Protein AF-A0A970JKH0-F1 (afdb_monomer_lite)

Foldseek 3Di:
DDDDDDDDDDDDDDDDDDDDDDDDPPPPDDPDPVPDDPPPPPCVVVVVVVVVVVVVVVVVVVVVVVVVCVVPVPDPPDPPPDDDDDDDDDDDDDDDDDDDDDPDDDDDDDPDDFAWPDAPDDPPDDDDPPDDGTDGDCPVVVVVVVVVVVVVVVVVVVVVVVVVVVVVVDDDDPDDADWADQPDDPPDDDDPPDDRTDGDHPPDDDDDDDDDPVCVVVADFQDWDWDQDPVVRDIDIDTHHDDDDDDPDD

pLDDT: mean 75.39, std 18.38, range [26.44, 97.69]

Secondary structure (DSSP, 8-state):
-------------------------TTS-S-STTSSSTTTTTSHHHHHHHHHHHHHHHHHHHHHHHHHHHHHS--------PPPP----------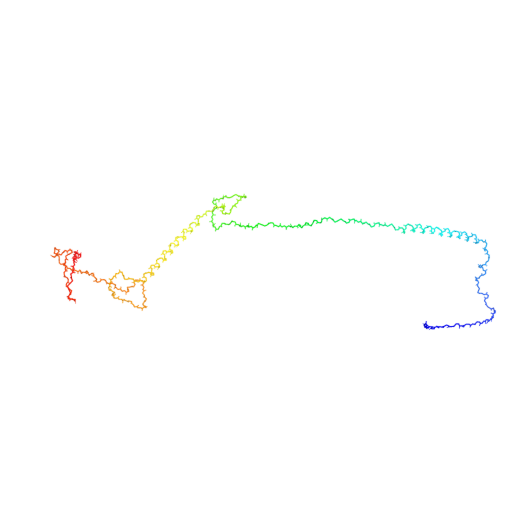-------S-------SS---EEEE---TT----TT---EEE--HHHHHHHHHHHHHHHHHHHHHHHHHHHHHHHS---SSS-EEE-----TT--PPTT----EEE--SS--------GGGTTT--TT-EEEEEEGGGTEEEEEE-----------

Radius of gyration: 84.67 Å; chains: 1; bounding box: 96×108×234 Å

Sequence (250 aa):
MAENATPERKETLVKEAGQDSTDKETFRKLAEEKRKAAARKRRRKKIVKWSILSVVLLAIAAGITYWVYNLFFVEEVIPDMTAFSYRGPFQSAVSGYGQVKANKTEAVTVMAKGELLELLVQEGSYVMEGDLLYRVDDSEVRQAILVKQDELAEIQASLDAIYEKIAKLDVYAPFGGKLLDVKVSMGDVVGEGTELATLVDDSRMRLRLYFSYGYEDEIRVGQKARVSIPATMSVVEGSVDKIEKVRRVT

Structure (mmCIF, N/CA/C/O backbone):
data_AF-A0A970JKH0-F1
#
_entry.id   AF-A0A970JKH0-F1
#
loop_
_atom_site.group_PDB
_atom_site.id
_atom_site.type_symbol
_atom_site.label_atom_id
_atom_site.label_alt_id
_atom_site.label_comp_id
_atom_site.label_asym_id
_atom_site.label_entity_id
_atom_site.label_seq_id
_atom_site.pdbx_PDB_ins_code
_atom_site.Cartn_x
_atom_site.Cartn_y
_atom_site.Cartn_z
_atom_site.occupancy
_atom_site.B_iso_or_equiv
_atom_site.auth_seq_id
_atom_site.auth_comp_id
_atom_site.auth_asym_id
_atom_site.auth_atom_id
_atom_site.pdbx_PDB_model_num
ATOM 1 N N . MET A 1 1 ? -18.603 -79.528 119.478 1.00 39.47 1 MET A N 1
ATOM 2 C CA . MET A 1 1 ? -17.750 -78.360 119.184 1.00 39.47 1 MET A CA 1
ATOM 3 C C . MET A 1 1 ? -18.044 -77.325 120.257 1.00 39.47 1 MET A C 1
ATOM 5 O O . MET A 1 1 ? -19.174 -76.869 120.300 1.00 39.47 1 MET A O 1
ATOM 9 N N . ALA A 1 2 ? -17.232 -77.198 121.313 1.00 33.19 2 ALA A N 1
ATOM 10 C CA . ALA A 1 2 ? -15.950 -76.465 121.333 1.00 33.19 2 ALA A CA 1
ATOM 11 C C . ALA A 1 2 ? -16.209 -74.981 120.970 1.00 33.19 2 ALA A C 1
ATOM 13 O O . ALA A 1 2 ? -16.830 -74.731 119.948 1.00 33.19 2 ALA A O 1
ATOM 14 N N . GLU A 1 3 ? -15.840 -73.961 121.745 1.00 33.00 3 GLU A N 1
ATOM 15 C CA . GLU A 1 3 ? -14.556 -73.761 122.419 1.00 33.00 3 GLU A CA 1
ATOM 16 C C . GLU A 1 3 ? -14.583 -72.405 123.175 1.00 33.00 3 GLU A C 1
ATOM 18 O O . GLU A 1 3 ? -15.165 -71.460 122.655 1.00 33.00 3 GLU A O 1
ATOM 23 N N . ASN A 1 4 ? -14.014 -72.370 124.395 1.00 29.27 4 ASN A N 1
ATOM 24 C CA . ASN A 1 4 ? -13.228 -71.315 125.089 1.00 29.27 4 ASN A CA 1
ATOM 25 C C . ASN A 1 4 ? -13.501 -69.806 124.836 1.00 29.27 4 ASN A C 1
ATOM 27 O O . ASN A 1 4 ? -13.725 -69.373 123.722 1.00 29.27 4 ASN A O 1
ATOM 31 N N . ALA A 1 5 ? -13.340 -68.871 125.775 1.00 37.75 5 ALA A N 1
ATOM 32 C CA . ALA A 1 5 ? -12.847 -68.879 127.147 1.00 37.75 5 ALA A CA 1
ATOM 33 C C . ALA A 1 5 ? -13.192 -67.531 127.825 1.00 37.75 5 ALA A C 1
ATOM 35 O O . ALA A 1 5 ? -13.243 -66.478 127.193 1.00 37.75 5 ALA A O 1
ATOM 36 N N . THR A 1 6 ? -13.394 -67.633 129.139 1.00 38.97 6 THR A N 1
ATOM 37 C CA . THR A 1 6 ? -13.108 -66.711 130.265 1.00 38.97 6 THR A CA 1
ATOM 38 C C . THR A 1 6 ? -11.807 -65.877 130.092 1.00 38.97 6 THR A C 1
ATOM 40 O O . THR A 1 6 ? -11.066 -66.192 129.162 1.00 38.97 6 THR A O 1
ATOM 43 N N . PRO A 1 7 ? -11.404 -64.916 130.979 1.00 56.62 7 PRO A N 1
ATOM 44 C CA . PRO A 1 7 ? -11.606 -64.897 132.448 1.00 56.62 7 PRO A CA 1
ATOM 45 C C . PRO A 1 7 ? -11.877 -63.500 133.101 1.00 56.62 7 PRO A C 1
ATOM 47 O O . PRO A 1 7 ? -11.616 -62.466 132.506 1.00 56.62 7 PRO A O 1
ATOM 50 N N . GLU A 1 8 ? -12.618 -63.421 134.224 1.00 38.47 8 GLU A N 1
ATOM 51 C CA . GLU A 1 8 ? -12.152 -63.275 135.641 1.00 38.47 8 GLU A CA 1
ATOM 52 C C . GLU A 1 8 ? -12.122 -61.809 136.135 1.00 38.47 8 GLU A C 1
ATOM 54 O O . GLU A 1 8 ? -11.985 -60.905 135.328 1.00 38.47 8 GLU A O 1
ATOM 59 N N . ARG A 1 9 ? -12.221 -61.421 137.418 1.00 34.06 9 ARG A N 1
ATOM 60 C CA . ARG A 1 9 ? -12.443 -62.005 138.770 1.00 34.06 9 ARG A CA 1
ATOM 61 C C . ARG A 1 9 ? -12.712 -60.780 139.688 1.00 34.06 9 ARG A C 1
ATOM 63 O O . ARG A 1 9 ? -12.137 -59.735 139.421 1.00 34.06 9 ARG A O 1
ATOM 70 N N . LYS A 1 10 ? -13.684 -60.804 140.621 1.00 35.25 10 LYS A N 1
ATOM 71 C CA . LYS A 1 10 ? -13.552 -61.034 142.096 1.00 35.25 10 LYS A CA 1
ATOM 72 C C . LYS A 1 10 ? -12.728 -59.962 142.848 1.00 35.25 10 LYS A C 1
ATOM 74 O O . LYS A 1 10 ? -11.809 -59.416 142.275 1.00 35.25 10 LYS A O 1
ATOM 79 N N . GLU A 1 11 ? -12.932 -59.572 144.107 1.00 36.28 11 GLU A N 1
ATOM 80 C CA . GLU A 1 11 ? -13.514 -60.133 145.346 1.00 36.28 11 GLU A CA 1
ATOM 81 C C . GLU A 1 11 ? -13.539 -58.925 146.338 1.00 36.28 11 GLU A C 1
ATOM 83 O O . GLU A 1 11 ? -12.603 -58.132 146.349 1.00 36.28 11 GLU A O 1
ATOM 88 N N . THR A 1 12 ? -14.658 -58.549 146.967 1.00 34.91 12 THR A N 1
ATOM 89 C CA . THR A 1 12 ? -15.006 -58.741 148.403 1.00 34.91 12 THR A CA 1
ATOM 90 C C . THR A 1 12 ? -13.877 -58.732 149.446 1.00 34.91 12 THR A C 1
ATOM 92 O O . THR A 1 12 ? -12.928 -59.483 149.288 1.00 34.91 12 THR A O 1
ATOM 95 N N . LEU A 1 13 ? -14.094 -58.008 150.563 1.00 32.88 13 LEU A N 1
ATOM 96 C CA . LEU A 1 13 ? -13.853 -58.333 151.999 1.00 32.88 13 LEU A CA 1
ATOM 97 C C . LEU A 1 13 ? -14.243 -57.053 152.807 1.00 32.88 13 LEU A C 1
ATOM 99 O O . LEU A 1 13 ? -13.755 -55.988 152.455 1.00 32.88 13 LEU A O 1
ATOM 103 N N . VAL A 1 14 ? -15.208 -56.937 153.739 1.00 33.47 14 VAL A N 1
ATOM 104 C CA . VAL A 1 14 ? -15.751 -57.722 154.878 1.00 33.47 14 VAL A CA 1
ATOM 105 C C . VAL A 1 14 ? -15.210 -57.248 156.250 1.00 33.47 14 VAL A C 1
ATOM 107 O O . VAL A 1 14 ? -14.001 -57.141 156.416 1.00 33.47 14 VAL A O 1
ATOM 110 N N . LYS A 1 15 ? -16.159 -57.111 157.209 1.00 29.69 15 LYS A N 1
ATOM 111 C CA . LYS A 1 15 ? -16.105 -57.055 158.704 1.00 29.69 15 LYS A CA 1
ATOM 112 C C . LYS A 1 15 ? -16.096 -55.667 159.377 1.00 29.69 15 LYS A C 1
ATOM 114 O O . LYS A 1 15 ? -15.267 -54.833 159.051 1.00 29.69 15 LYS A O 1
ATOM 119 N N . GLU A 1 16 ? -17.150 -55.291 160.131 1.00 29.23 16 GLU A N 1
ATOM 120 C CA . GLU A 1 16 ? -17.563 -55.711 161.511 1.00 29.23 16 GLU A CA 1
ATOM 121 C C . GLU A 1 16 ? -16.587 -55.175 162.580 1.00 29.23 16 GLU A C 1
ATOM 123 O O . GLU A 1 16 ? -15.388 -55.265 162.373 1.00 29.23 16 GLU A O 1
ATOM 128 N N . ALA A 1 17 ? -16.947 -54.663 163.763 1.00 26.44 17 ALA A N 1
ATOM 129 C CA . ALA A 1 17 ? -18.193 -54.314 164.451 1.00 26.44 17 ALA A CA 1
ATOM 130 C C . ALA A 1 17 ? -17.804 -53.649 165.804 1.00 26.44 17 ALA A C 1
ATOM 132 O O . ALA A 1 17 ? -16.788 -54.040 166.369 1.00 26.44 17 ALA A O 1
ATOM 133 N N . GLY A 1 18 ? -18.644 -52.729 166.317 1.00 27.44 18 GLY A N 1
ATOM 134 C CA . GLY A 1 18 ? -18.769 -52.273 167.728 1.00 27.44 18 GLY A CA 1
ATOM 135 C C . GLY A 1 18 ? -17.560 -51.614 168.432 1.00 27.44 18 GLY A C 1
ATOM 136 O O . GLY A 1 18 ? -16.421 -51.812 168.054 1.00 27.44 18 GLY A O 1
ATOM 137 N N . GLN A 1 19 ? -17.688 -50.825 169.501 1.00 30.34 19 GLN A N 1
ATOM 138 C CA . GLN A 1 19 ? -18.807 -50.199 170.209 1.00 30.34 19 GLN A CA 1
ATOM 139 C C . GLN A 1 19 ? -18.195 -49.218 171.238 1.00 30.34 19 GLN A C 1
ATOM 141 O O . GLN A 1 19 ? -17.072 -49.420 171.690 1.00 30.34 19 GLN A O 1
ATOM 146 N N . ASP A 1 20 ? -18.998 -48.233 171.640 1.00 32.03 20 ASP A N 1
ATOM 147 C CA . ASP A 1 20 ? -18.961 -47.508 172.921 1.00 32.03 20 ASP A CA 1
ATOM 148 C C . ASP A 1 20 ? -18.066 -46.264 173.090 1.00 32.03 20 ASP A C 1
ATOM 150 O O . ASP A 1 20 ? -16.838 -46.308 173.111 1.00 32.03 20 ASP A O 1
ATOM 154 N N . SER A 1 21 ? -18.716 -45.116 173.290 1.00 33.12 21 SER A N 1
ATOM 155 C CA . SER A 1 21 ? -18.585 -44.329 174.525 1.00 33.12 21 SER A CA 1
ATOM 156 C C . SER A 1 21 ? -19.417 -43.050 174.442 1.00 33.12 21 SER A C 1
ATOM 158 O O . SER A 1 21 ? -19.415 -42.299 173.467 1.00 33.12 21 SER A O 1
ATOM 160 N N . THR A 1 22 ? -20.178 -42.861 175.506 1.00 44.00 22 THR A N 1
ATOM 161 C CA . THR A 1 22 ? -21.107 -41.782 175.799 1.00 44.00 22 THR A CA 1
ATOM 162 C C . THR A 1 22 ? -20.413 -40.435 176.007 1.00 44.00 22 THR A C 1
ATOM 164 O O . THR A 1 22 ? -19.266 -40.349 176.439 1.00 44.00 22 THR A O 1
ATOM 167 N N . ASP A 1 23 ? -21.206 -39.390 175.775 1.00 47.00 23 ASP A N 1
ATOM 168 C CA . ASP A 1 23 ? -21.057 -38.024 176.271 1.00 47.00 23 ASP A CA 1
ATOM 169 C C . ASP A 1 23 ? -19.944 -37.159 175.679 1.00 47.00 23 ASP A C 1
ATOM 171 O O . ASP A 1 23 ? -18.920 -36.865 176.295 1.00 47.00 23 ASP A O 1
ATOM 175 N N . LYS A 1 24 ? -20.271 -36.577 174.521 1.00 43.50 24 LYS A N 1
ATOM 176 C CA . LYS A 1 24 ? -20.081 -35.143 174.267 1.00 43.50 24 LYS A CA 1
ATOM 177 C C . LYS A 1 24 ? -20.983 -34.680 173.126 1.00 43.50 24 LYS A C 1
ATOM 179 O O . LYS A 1 24 ? -21.146 -35.364 172.127 1.00 43.50 24 LYS A O 1
ATOM 184 N N . GLU A 1 25 ? -21.513 -33.473 173.292 1.00 45.91 25 GLU A N 1
ATOM 185 C CA . GLU A 1 25 ? -22.275 -32.688 172.310 1.00 45.91 25 GLU A CA 1
ATOM 186 C C . GLU A 1 25 ? -23.802 -32.807 172.331 1.00 45.91 25 GLU A C 1
ATOM 188 O O . GLU A 1 25 ? -24.490 -32.758 171.312 1.00 45.91 25 GLU A O 1
ATOM 193 N N . THR A 1 26 ? -24.326 -32.631 173.539 1.00 52.94 26 THR A N 1
ATOM 194 C CA . THR A 1 26 ? -25.508 -31.815 173.880 1.00 52.94 26 THR A CA 1
ATOM 195 C C . THR A 1 26 ? -25.643 -30.452 173.155 1.00 52.94 26 THR A C 1
ATOM 197 O O . THR A 1 26 ? -26.523 -29.670 173.496 1.00 52.94 26 THR A O 1
ATOM 200 N N . PHE A 1 27 ? -24.853 -30.132 172.122 1.00 45.75 27 PHE A N 1
ATOM 201 C CA . PHE A 1 27 ? -24.912 -28.860 171.390 1.00 45.75 27 PHE A CA 1
ATOM 202 C C . PHE A 1 27 ? -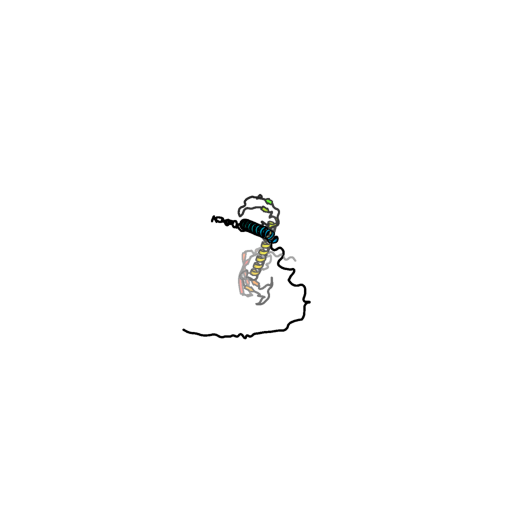24.703 -28.976 169.870 1.00 45.75 27 PHE A C 1
ATOM 204 O O . PHE A 1 27 ? -24.384 -27.982 169.212 1.00 45.75 27 PHE A O 1
ATOM 211 N N . ARG A 1 28 ? -24.989 -30.141 169.273 1.00 50.91 28 ARG A N 1
ATOM 212 C CA . ARG A 1 28 ? -25.405 -30.224 167.860 1.00 50.91 28 ARG A CA 1
ATOM 213 C C . ARG A 1 28 ? -26.917 -30.423 167.781 1.00 50.91 28 ARG A C 1
ATOM 215 O O . ARG A 1 28 ? -27.452 -31.463 167.438 1.00 50.91 28 ARG A O 1
ATOM 222 N N . LYS A 1 29 ? -27.627 -29.431 168.302 1.00 44.06 29 LYS A N 1
ATOM 223 C CA . LYS A 1 29 ? -28.216 -28.376 167.469 1.00 44.06 29 LYS A CA 1
ATOM 224 C C . LYS A 1 29 ? -29.345 -28.901 166.597 1.00 44.06 29 LYS A C 1
ATOM 226 O O . LYS A 1 29 ? -29.128 -29.464 165.534 1.00 44.06 29 LYS A O 1
ATOM 231 N N . LEU A 1 30 ? -30.541 -28.492 167.016 1.00 54.47 30 LEU A N 1
ATOM 232 C CA . LEU A 1 30 ? -31.511 -27.821 166.147 1.00 54.47 30 LEU A CA 1
ATOM 233 C C . LEU A 1 30 ? -32.069 -28.620 164.958 1.00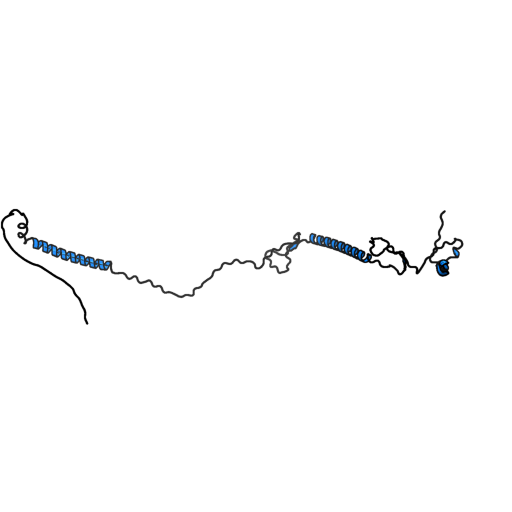 54.47 30 LEU A C 1
ATOM 235 O O . LEU A 1 30 ? -32.764 -28.038 164.126 1.00 54.47 30 LEU A O 1
ATOM 239 N N . ALA A 1 31 ? -31.821 -29.925 164.879 1.00 49.38 31 ALA A N 1
ATOM 240 C CA . ALA A 1 31 ? -32.071 -30.647 163.645 1.00 49.38 31 ALA A CA 1
ATOM 241 C C . ALA A 1 31 ? -33.511 -31.145 163.480 1.00 49.38 31 ALA A C 1
ATOM 243 O O . ALA A 1 31 ? -34.073 -30.879 162.422 1.00 49.38 31 ALA A O 1
ATOM 244 N N . GLU A 1 32 ? -34.155 -31.855 164.417 1.00 48.84 32 GLU A N 1
ATOM 245 C CA . GLU A 1 32 ? -35.259 -32.714 163.926 1.00 48.84 32 GLU A CA 1
ATOM 246 C C . GLU A 1 32 ? -36.551 -32.833 164.731 1.00 48.84 32 GLU A C 1
ATOM 248 O O . GLU A 1 32 ? -37.561 -33.235 164.149 1.00 48.84 32 GLU A O 1
ATOM 253 N N . GLU A 1 33 ? -36.640 -32.362 165.973 1.00 45.47 33 GLU A N 1
ATOM 254 C CA . GLU A 1 33 ? -37.877 -32.561 166.753 1.00 45.47 33 GLU A CA 1
ATOM 255 C C . GLU A 1 33 ? -38.913 -31.428 166.686 1.00 45.47 33 GLU A C 1
ATOM 257 O O . GLU A 1 33 ? -40.021 -31.573 167.192 1.00 45.47 33 GLU A O 1
ATOM 262 N N . LYS A 1 34 ? -38.647 -30.339 165.948 1.00 48.97 34 LYS A N 1
ATOM 263 C CA . LYS A 1 34 ? -39.707 -29.402 165.507 1.00 48.97 34 LYS A CA 1
ATOM 264 C C . LYS A 1 34 ? -40.282 -29.729 164.123 1.00 48.97 34 LYS A C 1
ATOM 266 O O . LYS A 1 34 ? -41.094 -28.963 163.605 1.00 48.97 34 LYS A O 1
ATOM 271 N N . ARG A 1 35 ? -39.896 -30.853 163.501 1.00 51.28 35 ARG A N 1
ATOM 272 C CA . ARG A 1 35 ? -40.194 -31.103 162.079 1.00 51.28 35 ARG A CA 1
ATOM 273 C C . ARG A 1 35 ? -41.267 -32.140 161.754 1.00 51.28 35 ARG A C 1
ATOM 275 O O . ARG A 1 35 ? -41.757 -32.104 160.626 1.00 51.28 35 ARG A O 1
ATOM 282 N N . LYS A 1 36 ? -41.705 -33.024 162.655 1.00 47.50 36 LYS A N 1
ATOM 283 C CA . LYS A 1 36 ? -42.688 -34.064 162.282 1.00 47.50 36 LYS A CA 1
ATOM 284 C C . LYS A 1 36 ? -43.520 -34.549 163.473 1.00 47.50 36 LYS A C 1
ATOM 286 O O . LYS A 1 36 ? -43.088 -35.469 164.137 1.00 47.50 36 LYS A O 1
ATOM 291 N N . ALA A 1 37 ? -44.726 -34.010 163.693 1.00 45.31 37 ALA A N 1
ATOM 292 C CA . ALA A 1 37 ? -45.887 -34.826 164.124 1.00 45.31 37 ALA A CA 1
ATOM 293 C C . ALA A 1 37 ? -47.162 -34.017 164.416 1.00 45.31 37 ALA A C 1
ATOM 295 O O . ALA A 1 37 ? -48.255 -34.557 164.254 1.00 45.31 37 ALA A O 1
ATOM 296 N N . ALA A 1 38 ? -47.082 -32.734 164.785 1.00 47.09 38 ALA A N 1
ATOM 297 C CA . ALA A 1 38 ? -48.280 -31.917 164.979 1.00 47.09 38 ALA A CA 1
ATOM 298 C C . ALA A 1 38 ? -48.837 -31.428 163.626 1.00 47.09 38 ALA A C 1
ATOM 300 O O . ALA A 1 38 ? -48.136 -30.824 162.819 1.00 47.09 38 ALA A O 1
ATOM 301 N N . ALA A 1 39 ? -50.128 -31.677 163.395 1.00 44.16 39 ALA A N 1
ATOM 302 C CA . ALA A 1 39 ? -50.948 -31.190 162.275 1.00 44.16 39 ALA A CA 1
ATOM 303 C C . ALA A 1 39 ? -50.925 -31.975 160.942 1.00 44.16 39 ALA A C 1
ATOM 305 O O . ALA A 1 39 ? -51.346 -31.467 159.895 1.00 44.16 39 ALA A O 1
ATOM 306 N N . ARG A 1 40 ? -50.651 -33.287 161.012 1.00 43.12 40 ARG A N 1
ATOM 307 C CA . ARG A 1 40 ? -50.972 -34.306 159.981 1.00 43.12 40 ARG A CA 1
ATOM 308 C C . ARG A 1 40 ? -52.482 -34.407 159.635 1.00 43.12 40 ARG A C 1
ATOM 310 O O . ARG A 1 40 ? -52.854 -35.177 158.756 1.00 43.12 40 ARG A O 1
ATOM 317 N N . LYS A 1 41 ? -53.365 -33.603 160.256 1.00 43.22 41 LYS A N 1
ATOM 318 C CA . LYS A 1 41 ? -54.837 -33.665 160.095 1.00 43.22 41 LYS A CA 1
ATOM 319 C C . LYS A 1 41 ? -55.497 -32.494 159.337 1.00 43.22 41 LYS A C 1
ATOM 321 O O . LYS A 1 41 ? -56.660 -32.614 158.971 1.00 43.22 41 LYS A O 1
ATOM 326 N N . ARG A 1 42 ? -54.784 -31.401 159.005 1.00 43.59 42 ARG A N 1
ATOM 327 C CA . ARG A 1 42 ? -55.315 -30.320 158.124 1.00 43.59 42 ARG A CA 1
ATOM 328 C C . ARG A 1 42 ? -54.699 -30.277 156.717 1.00 43.59 42 ARG A C 1
ATOM 330 O O . ARG A 1 42 ? -55.299 -29.699 155.816 1.00 43.59 42 ARG A O 1
ATOM 337 N N . ARG A 1 43 ? -53.556 -30.938 156.481 1.00 45.38 43 ARG A N 1
ATOM 338 C CA . ARG A 1 43 ? -52.897 -30.972 155.155 1.00 45.38 43 ARG A CA 1
ATOM 339 C C . ARG A 1 43 ? -53.488 -31.997 154.169 1.00 45.38 43 ARG A C 1
ATOM 341 O O . ARG A 1 43 ? -53.413 -31.753 152.971 1.00 45.38 43 ARG A O 1
ATOM 348 N N . ARG A 1 44 ? -54.169 -33.065 154.624 1.00 48.84 44 ARG A N 1
ATOM 349 C CA . ARG A 1 44 ? -54.818 -34.058 153.728 1.00 48.84 44 ARG A CA 1
ATOM 350 C C . ARG A 1 44 ? -55.931 -33.459 152.848 1.00 48.84 44 ARG A C 1
ATOM 352 O O . ARG A 1 44 ? -56.003 -33.800 151.677 1.00 48.84 44 ARG A O 1
ATOM 359 N N . LYS A 1 45 ? -56.729 -32.500 153.348 1.00 51.44 45 LYS A N 1
ATOM 360 C CA . LYS A 1 45 ? -57.761 -31.818 152.531 1.00 51.44 45 LYS A CA 1
ATOM 361 C C . LYS A 1 45 ? -57.181 -30.851 151.484 1.00 51.44 45 LYS A C 1
ATOM 363 O O . LYS A 1 45 ? -57.835 -30.609 150.478 1.00 51.44 45 LYS A O 1
ATOM 368 N N . LYS A 1 46 ? -55.969 -30.312 151.690 1.00 54.97 46 LYS A N 1
ATOM 369 C CA . LYS A 1 46 ? -55.276 -29.472 150.690 1.00 54.97 46 LYS A CA 1
ATOM 370 C C . LYS A 1 46 ? -54.563 -30.313 149.624 1.00 54.97 46 LYS A C 1
ATOM 372 O O . LYS A 1 46 ? -54.637 -29.964 148.456 1.00 54.97 46 LYS A O 1
ATOM 377 N N . ILE A 1 47 ? -53.962 -31.442 150.007 1.00 56.53 47 ILE A N 1
ATOM 378 C CA . ILE A 1 47 ? -53.242 -32.327 149.075 1.00 56.53 47 ILE A CA 1
ATOM 379 C C . ILE A 1 47 ? -54.210 -33.063 148.134 1.00 56.53 47 ILE A C 1
ATOM 381 O O . ILE A 1 47 ? -53.941 -33.129 146.942 1.00 56.53 47 ILE A O 1
ATOM 385 N N . VAL A 1 48 ? -55.375 -33.525 148.616 1.00 62.16 48 VAL A N 1
ATOM 386 C CA . VAL A 1 48 ? -56.387 -34.159 147.741 1.00 62.16 48 VAL A CA 1
ATOM 387 C C . VAL A 1 48 ? -56.972 -33.149 146.743 1.00 62.16 48 VAL A C 1
ATOM 389 O O . VAL A 1 48 ? -57.075 -33.455 145.558 1.00 62.16 48 VAL A O 1
ATOM 392 N N . LYS A 1 49 ? -57.252 -31.908 147.179 1.00 60.41 49 LYS A N 1
ATOM 393 C CA . LYS A 1 49 ? -57.682 -30.826 146.273 1.00 60.41 49 LYS A CA 1
ATOM 394 C C . LYS A 1 49 ? -56.636 -30.509 145.195 1.00 60.41 49 LYS A C 1
ATOM 396 O O . LYS A 1 49 ? -57.013 -30.271 144.057 1.00 60.41 49 LYS A O 1
ATOM 401 N N . TRP A 1 50 ? -55.343 -30.539 145.528 1.00 63.94 50 TRP A N 1
ATOM 402 C CA . TRP A 1 50 ? -54.266 -30.313 144.555 1.00 63.94 50 TRP A CA 1
ATOM 403 C C . TRP A 1 50 ? -54.021 -31.527 143.644 1.00 63.94 50 TRP A C 1
ATOM 405 O O . TRP A 1 50 ? -53.684 -31.340 142.481 1.00 63.94 50 TRP A O 1
ATOM 415 N N . SER A 1 51 ? -54.270 -32.756 144.113 1.00 66.88 51 SER A N 1
ATOM 416 C CA . SER A 1 51 ? -54.185 -33.956 143.265 1.00 66.88 51 SER A CA 1
ATOM 417 C C . SER A 1 51 ? -55.283 -34.003 142.198 1.00 66.88 51 SER A C 1
ATOM 419 O O . SER A 1 51 ? -54.998 -34.318 141.051 1.00 66.88 51 SER A O 1
ATOM 421 N N . ILE A 1 52 ? -56.514 -33.595 142.537 1.00 75.19 52 ILE A N 1
ATOM 422 C CA . ILE A 1 52 ? -57.620 -33.514 141.569 1.00 75.19 52 ILE A CA 1
ATOM 423 C C . ILE A 1 52 ? -57.331 -32.419 140.535 1.00 75.19 52 ILE A C 1
ATOM 425 O O . ILE A 1 52 ? -57.519 -32.638 139.343 1.00 75.19 52 ILE A O 1
ATOM 429 N N . LEU A 1 53 ? -56.797 -31.271 140.974 1.00 78.75 53 LEU A N 1
ATOM 430 C CA . LEU A 1 53 ? -56.388 -30.194 140.071 1.00 78.75 53 LEU A CA 1
ATOM 431 C C . LEU A 1 53 ? -55.276 -30.647 139.108 1.00 78.75 53 LEU A C 1
ATOM 433 O O . LEU A 1 53 ? -55.323 -30.317 137.930 1.00 78.75 53 LEU A O 1
ATOM 437 N N . SER A 1 54 ? -54.316 -31.447 139.583 1.00 78.38 54 SER A N 1
ATOM 438 C CA . SER A 1 54 ? -53.250 -32.014 138.750 1.00 78.38 54 SER A CA 1
ATOM 439 C C . SER A 1 54 ? -53.779 -32.995 137.705 1.00 78.38 54 SER A C 1
ATOM 441 O O . SER A 1 54 ? -53.329 -32.934 136.566 1.00 78.38 54 SER A O 1
ATOM 443 N N . VAL A 1 55 ? -54.734 -33.861 138.056 1.00 83.25 55 VAL A N 1
ATOM 444 C CA . VAL A 1 55 ? -55.331 -34.817 137.106 1.00 83.25 55 VAL A CA 1
ATOM 445 C C . VAL A 1 55 ? -56.139 -34.089 136.029 1.00 83.25 55 VAL A C 1
ATOM 447 O O . VAL A 1 55 ? -56.028 -34.424 134.854 1.00 83.25 55 VAL A O 1
ATOM 450 N N . VAL A 1 56 ? -56.890 -33.047 136.401 1.00 83.62 56 VAL A N 1
ATOM 451 C CA . VAL A 1 56 ? -57.630 -32.214 135.437 1.00 83.62 56 VAL A CA 1
ATOM 452 C C . VAL A 1 56 ? -56.673 -31.468 134.502 1.00 83.62 56 VAL A C 1
ATOM 454 O O . VAL A 1 56 ? -56.912 -31.413 133.301 1.00 83.62 56 VAL A O 1
ATOM 457 N N . LEU A 1 57 ? -55.555 -30.952 135.016 1.00 85.12 57 LEU A N 1
ATOM 458 C CA . LEU A 1 57 ? -54.556 -30.252 134.203 1.00 85.12 57 LEU A CA 1
ATOM 459 C C . LEU A 1 57 ? -53.832 -31.202 133.232 1.00 85.12 57 LEU A C 1
ATOM 461 O O . LEU A 1 57 ? -53.545 -30.819 132.102 1.00 85.12 57 LEU A O 1
ATOM 465 N N . LEU A 1 58 ? -53.621 -32.459 133.631 1.00 86.38 58 LEU A N 1
ATOM 466 C CA . LEU A 1 58 ? -53.077 -33.517 132.772 1.00 86.38 58 LEU A CA 1
ATOM 467 C C . LEU A 1 58 ? -54.068 -33.938 131.675 1.00 86.38 58 LEU A C 1
ATOM 469 O O . LEU A 1 58 ? -53.663 -34.140 130.535 1.00 86.38 58 LEU A O 1
ATOM 473 N N . ALA A 1 59 ? -55.365 -34.005 131.990 1.00 86.44 59 ALA A N 1
ATOM 474 C CA . ALA A 1 59 ? -56.410 -34.286 131.005 1.00 86.44 59 ALA A CA 1
ATOM 475 C C . ALA A 1 59 ? -56.566 -33.148 129.981 1.00 86.44 59 ALA A C 1
ATOM 477 O O . ALA A 1 59 ? -56.708 -33.407 128.789 1.00 86.44 59 AL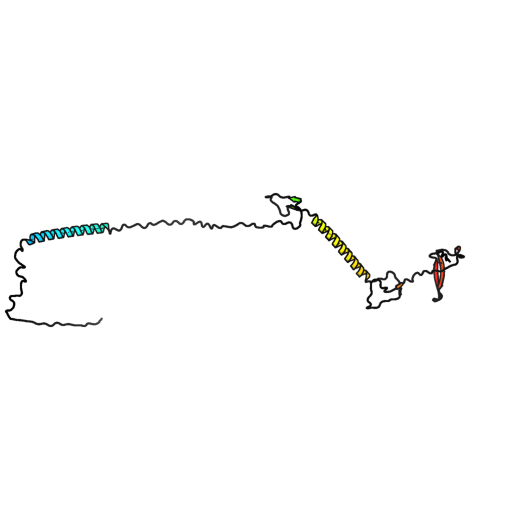A A O 1
ATOM 478 N N . ILE A 1 60 ? -56.475 -31.888 130.423 1.00 87.50 60 ILE A N 1
ATOM 479 C CA . ILE A 1 60 ? -56.481 -30.722 129.528 1.00 87.50 60 ILE A CA 1
ATOM 480 C C . ILE A 1 60 ? -55.224 -30.718 128.652 1.00 87.50 60 ILE A C 1
ATOM 482 O O . ILE A 1 60 ? -55.331 -30.506 127.449 1.00 87.50 60 ILE A O 1
ATOM 486 N N . ALA A 1 61 ? -54.050 -31.016 129.215 1.00 86.81 61 ALA A N 1
ATOM 487 C CA . ALA A 1 61 ? -52.819 -31.134 128.439 1.00 86.81 61 ALA A CA 1
ATOM 488 C C . ALA A 1 61 ? -52.917 -32.241 127.376 1.00 86.81 61 ALA A C 1
ATOM 490 O O . ALA A 1 61 ? -52.538 -31.996 126.239 1.00 86.81 61 ALA A O 1
ATOM 491 N N . ALA A 1 62 ? -53.490 -33.404 127.706 1.00 87.81 62 ALA A N 1
ATOM 492 C CA . ALA A 1 62 ? -53.719 -34.492 126.752 1.00 87.81 62 ALA A CA 1
ATOM 493 C C . ALA A 1 62 ? -54.733 -34.123 125.649 1.00 87.81 62 ALA A C 1
ATOM 495 O O . ALA A 1 62 ? -54.561 -34.494 124.490 1.00 87.81 62 ALA A O 1
ATOM 496 N N . GLY A 1 63 ? -55.781 -33.368 125.993 1.00 86.25 63 GLY A N 1
ATOM 497 C CA . GLY A 1 63 ? -56.740 -32.848 125.016 1.00 86.25 63 GLY A CA 1
ATOM 498 C C . GLY A 1 63 ? -56.112 -31.819 124.074 1.00 86.25 63 GLY A C 1
ATOM 499 O O . GLY A 1 63 ? -56.332 -31.878 122.867 1.00 86.25 63 GLY A O 1
ATOM 500 N N . ILE A 1 64 ? -55.283 -30.916 124.609 1.00 84.56 64 ILE A N 1
ATOM 501 C CA . ILE A 1 64 ? -54.548 -29.922 123.817 1.00 84.56 64 ILE A CA 1
ATOM 502 C C . ILE A 1 64 ? -53.510 -30.611 122.931 1.00 84.56 64 ILE A C 1
ATOM 504 O O . ILE A 1 64 ? -53.417 -30.268 121.758 1.00 84.56 64 ILE A O 1
ATOM 508 N N . THR A 1 65 ? -52.762 -31.599 123.432 1.00 82.38 65 THR A N 1
ATOM 509 C CA . THR A 1 65 ? -51.801 -32.324 122.591 1.00 82.38 65 THR A CA 1
ATOM 510 C C . THR A 1 65 ? -52.495 -33.097 121.480 1.00 82.38 65 THR A C 1
ATOM 512 O O . THR A 1 65 ? -52.017 -33.047 120.354 1.00 82.38 65 THR A O 1
ATOM 515 N N . TYR A 1 66 ? -53.635 -33.743 121.741 1.00 86.81 66 TYR A N 1
ATOM 516 C CA . TYR A 1 66 ? -54.410 -34.419 120.697 1.00 86.81 66 TYR A CA 1
ATOM 517 C C . TYR A 1 66 ? -54.951 -33.438 119.644 1.00 86.81 66 TYR A C 1
ATOM 519 O O . TYR A 1 66 ? -54.840 -33.689 118.445 1.00 86.81 66 TYR A O 1
ATOM 527 N N . TRP A 1 67 ? -55.477 -32.288 120.075 1.00 82.44 67 TRP A N 1
ATOM 528 C CA . TRP A 1 67 ? -55.991 -31.256 119.172 1.00 82.44 67 TRP A CA 1
ATOM 529 C C . TRP A 1 67 ? -54.884 -30.616 118.320 1.00 82.44 67 TRP A C 1
ATOM 531 O O . TRP A 1 67 ? -55.052 -30.460 117.115 1.00 82.44 67 TRP A O 1
ATOM 541 N N . VAL A 1 68 ? -53.721 -30.327 118.915 1.00 82.38 68 VAL A N 1
ATOM 542 C CA . VAL A 1 68 ? -52.534 -29.826 118.200 1.00 82.38 68 VAL A CA 1
ATOM 543 C C . VAL A 1 68 ? -51.991 -30.883 117.236 1.00 82.38 68 VAL A C 1
ATOM 545 O O . VAL A 1 68 ? -51.625 -30.546 116.115 1.00 82.38 68 VAL A O 1
ATOM 548 N N . TYR A 1 69 ? -51.984 -32.163 117.615 1.00 82.31 69 TYR A N 1
ATOM 549 C CA . TYR A 1 69 ? -51.526 -33.228 116.722 1.00 82.31 69 TYR A CA 1
ATOM 550 C C . TYR A 1 69 ? -52.401 -33.318 115.465 1.00 82.31 69 TYR A C 1
ATOM 552 O O . TYR A 1 69 ? -51.889 -33.400 114.354 1.00 82.31 69 TYR A O 1
ATOM 560 N N . ASN A 1 70 ? -53.720 -33.197 115.629 1.00 79.69 70 ASN A N 1
ATOM 561 C CA . ASN A 1 70 ? -54.655 -33.223 114.508 1.00 79.69 70 ASN A CA 1
ATOM 562 C C . ASN A 1 70 ? -54.620 -31.942 113.649 1.00 79.69 70 ASN A C 1
ATOM 564 O O . ASN A 1 70 ? -55.009 -31.985 112.488 1.00 79.69 70 ASN A O 1
ATOM 568 N N . LEU A 1 71 ? -54.162 -30.810 114.200 1.00 75.50 71 LEU A N 1
ATOM 569 C CA . LEU A 1 71 ? -54.048 -29.546 113.462 1.00 75.50 71 LEU A CA 1
ATOM 570 C C . LEU A 1 71 ? -52.733 -29.427 112.668 1.00 75.50 71 LEU A C 1
ATOM 572 O O . LEU A 1 71 ? -52.701 -28.719 111.669 1.00 75.50 71 LEU A O 1
ATOM 576 N N . PHE A 1 72 ? -51.655 -30.086 113.110 1.00 70.06 72 PHE A N 1
ATOM 577 C CA . PHE A 1 72 ? -50.319 -29.930 112.514 1.00 70.06 72 PHE A CA 1
ATOM 578 C C . PHE A 1 72 ? -49.773 -31.174 111.793 1.00 70.06 72 PHE A C 1
ATOM 580 O O . PHE A 1 72 ? -48.829 -31.026 111.025 1.00 70.06 72 PHE A O 1
ATOM 587 N N . PHE A 1 73 ? -50.324 -32.376 112.014 1.00 66.75 73 PHE A N 1
ATOM 588 C CA . PHE A 1 73 ? -49.783 -33.629 111.448 1.00 66.75 73 PHE A CA 1
ATOM 589 C C . PHE A 1 73 ? -50.740 -34.365 110.494 1.00 66.75 73 PHE A C 1
ATOM 591 O O . PHE A 1 73 ? -50.453 -35.492 110.093 1.00 66.75 73 PHE A O 1
ATOM 598 N N . VAL A 1 74 ? -51.860 -33.749 110.100 1.00 62.75 74 VAL A N 1
ATOM 599 C CA . VAL A 1 74 ? -52.650 -34.221 108.952 1.00 62.75 74 VAL A CA 1
ATOM 600 C C . VAL A 1 74 ? -52.061 -33.571 107.703 1.00 62.75 74 VAL A C 1
ATOM 602 O O . VAL A 1 74 ? -52.415 -32.451 107.347 1.00 62.75 74 VAL A O 1
ATOM 605 N N . GLU A 1 75 ? -51.100 -34.250 107.080 1.00 65.94 75 GLU A N 1
ATOM 606 C CA . GLU A 1 75 ? -50.564 -33.853 105.777 1.00 65.94 75 GLU A CA 1
ATOM 607 C C . GLU A 1 75 ? -51.670 -33.948 104.719 1.00 65.94 75 GLU A C 1
ATOM 609 O O . GLU A 1 75 ? -52.157 -35.028 104.381 1.00 65.94 75 GLU A O 1
ATOM 614 N N . GLU A 1 76 ? -52.084 -32.791 104.205 1.00 61.78 76 GLU A N 1
ATOM 615 C CA . GLU A 1 76 ? -52.919 -32.692 103.014 1.00 61.78 76 GLU A CA 1
ATOM 616 C C . GLU A 1 76 ? -52.091 -33.197 101.823 1.00 61.78 76 GLU A C 1
ATOM 618 O O . GLU A 1 76 ? -51.127 -32.561 101.394 1.00 61.78 76 GLU A O 1
ATOM 623 N N . VAL A 1 77 ? -52.418 -34.392 101.323 1.00 64.62 77 VAL A N 1
ATOM 624 C CA . VAL A 1 77 ? -51.755 -34.983 100.155 1.00 64.62 77 VAL A CA 1
ATOM 625 C C . VAL A 1 77 ? -52.080 -34.112 98.942 1.00 64.62 77 VAL A C 1
ATOM 627 O O . VAL A 1 77 ? -53.203 -34.139 98.443 1.00 64.62 77 VAL A O 1
ATOM 630 N N . ILE A 1 78 ? -51.111 -33.326 98.472 1.00 66.00 78 ILE A N 1
ATOM 631 C CA . ILE A 1 78 ? -51.229 -32.571 97.222 1.00 66.00 78 ILE A CA 1
ATOM 632 C C . ILE A 1 78 ? -51.193 -33.612 96.093 1.00 66.00 78 ILE A C 1
ATOM 634 O O . ILE A 1 78 ? -50.166 -34.275 95.941 1.00 66.00 78 ILE A O 1
ATOM 638 N N . PRO A 1 79 ? -52.272 -33.835 95.321 1.00 61.62 79 PRO A N 1
ATOM 639 C CA . PRO A 1 79 ? -52.197 -34.766 94.206 1.00 61.62 79 PRO A CA 1
ATOM 640 C C . PRO A 1 79 ? -51.208 -34.210 93.175 1.00 61.62 79 PRO A C 1
ATOM 642 O O . PRO A 1 79 ? -51.337 -33.058 92.756 1.00 61.62 79 PRO A O 1
ATOM 645 N N . ASP A 1 80 ? -50.228 -35.019 92.766 1.00 63.88 80 ASP A N 1
ATOM 646 C CA . ASP A 1 80 ? -49.311 -34.674 91.680 1.00 63.88 80 ASP A CA 1
ATOM 647 C C . ASP A 1 80 ? -50.129 -34.237 90.456 1.00 63.88 80 ASP A C 1
ATOM 649 O O . ASP A 1 80 ? -50.916 -35.015 89.904 1.00 63.88 80 ASP A O 1
ATOM 653 N N . MET A 1 81 ? -49.966 -32.981 90.025 1.00 64.06 81 MET A N 1
ATOM 654 C CA . MET A 1 81 ? -50.584 -32.499 88.791 1.00 64.06 81 MET A CA 1
ATOM 655 C C . MET A 1 81 ? -49.940 -33.235 87.613 1.00 64.06 81 MET A C 1
ATOM 657 O O . MET A 1 81 ? -48.902 -32.830 87.094 1.00 64.06 81 MET A O 1
ATOM 661 N N . THR A 1 82 ? -50.546 -34.340 87.192 1.00 71.50 82 THR A N 1
ATOM 662 C CA . THR A 1 82 ? -50.123 -35.072 85.999 1.00 71.50 82 THR A CA 1
ATOM 663 C C . THR A 1 82 ? -50.832 -34.497 84.775 1.00 71.50 82 THR A C 1
ATOM 665 O O . THR A 1 82 ? -52.057 -34.391 84.725 1.00 71.50 82 THR A O 1
ATOM 668 N N . ALA A 1 83 ? -50.048 -34.083 83.779 1.00 73.75 83 ALA A N 1
ATOM 669 C CA . ALA A 1 83 ? -50.542 -33.607 82.492 1.00 73.75 83 ALA A CA 1
ATOM 670 C C . ALA A 1 83 ? -50.387 -34.709 81.436 1.00 73.75 83 ALA A C 1
ATOM 672 O O . ALA A 1 83 ? -49.346 -35.365 81.350 1.00 73.75 83 ALA A O 1
ATOM 673 N N . PHE A 1 84 ? -51.412 -34.910 80.607 1.00 70.81 84 PHE A N 1
ATOM 674 C CA . PHE A 1 84 ? -51.348 -35.860 79.497 1.00 70.81 84 PHE A CA 1
ATOM 675 C C . PHE A 1 84 ? -50.377 -35.355 78.416 1.00 70.81 84 PHE A C 1
ATOM 677 O O . PHE A 1 84 ? -50.516 -34.235 77.928 1.00 70.81 84 PHE A O 1
ATOM 684 N N . SER A 1 85 ? -49.405 -36.183 78.010 1.00 69.62 85 SER A N 1
ATOM 685 C CA . SER A 1 85 ? -48.555 -35.887 76.848 1.00 69.62 85 SER A CA 1
ATOM 686 C C . SER A 1 85 ? -49.271 -36.291 75.555 1.00 69.62 85 SER A C 1
ATOM 688 O O . SER A 1 85 ? -49.752 -37.416 75.430 1.00 69.62 85 SER A O 1
ATOM 690 N N . TYR A 1 86 ? -49.356 -35.372 74.593 1.00 69.81 86 TYR A N 1
ATOM 691 C CA . TYR A 1 86 ? -49.975 -35.609 73.287 1.00 69.81 86 TYR A CA 1
ATOM 692 C C . TYR A 1 86 ? -48.896 -35.531 72.200 1.00 69.81 86 TYR A C 1
ATOM 694 O O . TYR A 1 86 ? -48.199 -34.522 72.088 1.00 69.81 86 TYR A O 1
ATOM 702 N N . ARG A 1 87 ? -48.731 -36.588 71.392 1.00 71.00 87 ARG A N 1
ATOM 703 C CA . ARG A 1 87 ? -47.841 -36.568 70.216 1.00 71.00 87 ARG A CA 1
ATOM 704 C C . ARG A 1 87 ? -48.617 -36.051 69.004 1.00 71.00 87 ARG A C 1
ATOM 706 O O . ARG A 1 87 ? -49.311 -36.817 68.344 1.00 71.00 87 ARG A O 1
ATOM 713 N N . GLY A 1 88 ? -48.503 -34.754 68.730 1.00 74.50 88 GLY A N 1
ATOM 714 C CA . GLY A 1 88 ? -48.924 -34.148 67.463 1.00 74.50 88 GLY A CA 1
ATOM 715 C C . GLY A 1 88 ? -47.770 -34.081 66.449 1.00 74.50 88 GLY A C 1
ATOM 716 O O . GLY A 1 88 ? -46.610 -34.229 66.840 1.00 74.50 88 GLY A O 1
ATOM 717 N N . PRO A 1 89 ? -48.046 -33.866 65.150 1.00 72.31 89 PRO A N 1
ATOM 718 C CA . PRO A 1 89 ? -46.998 -33.662 64.154 1.00 72.31 89 PRO A CA 1
ATOM 719 C C . PRO A 1 89 ? -46.232 -32.363 64.444 1.00 72.31 89 PRO A C 1
ATOM 721 O O . PRO A 1 89 ? -46.807 -31.277 64.452 1.00 72.31 89 PRO A O 1
ATOM 724 N N . PHE A 1 90 ? -44.922 -32.470 64.667 1.00 68.06 90 PHE A N 1
ATOM 725 C CA . PHE A 1 90 ? -44.033 -31.315 64.772 1.00 68.06 90 PHE A CA 1
ATOM 726 C C . PHE A 1 90 ? -43.748 -30.779 63.366 1.00 68.06 90 PHE A C 1
ATOM 728 O O . PHE A 1 90 ? -43.097 -31.450 62.567 1.00 68.06 90 PHE A O 1
ATOM 735 N N . GLN A 1 91 ? -44.230 -29.578 63.047 1.00 67.31 91 GLN A N 1
ATOM 736 C CA . GLN A 1 91 ? -43.829 -28.879 61.826 1.00 67.31 91 GLN A CA 1
ATOM 737 C C . GLN A 1 91 ? -42.580 -28.046 62.128 1.00 67.31 91 GLN A C 1
ATOM 739 O O . GLN A 1 91 ? -42.651 -27.008 62.779 1.00 67.31 91 GLN A O 1
ATOM 744 N N . SER A 1 92 ? -41.418 -28.531 61.688 1.00 69.06 92 SER A N 1
ATOM 745 C CA . SER A 1 92 ? -40.171 -27.767 61.722 1.00 69.06 92 SER A CA 1
ATOM 746 C C . SER A 1 92 ? -40.116 -26.883 60.479 1.00 69.06 92 SER A C 1
ATOM 748 O O . SER A 1 92 ? -39.857 -27.361 59.377 1.00 69.06 92 SER A O 1
ATOM 750 N N . ALA A 1 93 ? -40.421 -25.598 60.645 1.00 72.50 93 ALA A N 1
ATOM 751 C CA . ALA A 1 93 ? -40.223 -24.607 59.598 1.00 72.50 93 ALA A CA 1
ATOM 752 C C . ALA A 1 93 ? -38.816 -24.016 59.744 1.00 72.50 93 ALA A C 1
ATOM 754 O O . ALA A 1 93 ? -38.517 -23.331 60.721 1.00 72.50 93 ALA A O 1
ATOM 755 N N . VAL A 1 94 ? -37.946 -24.288 58.773 1.00 75.81 94 VAL A N 1
ATOM 756 C CA . VAL A 1 94 ? -36.643 -23.628 58.661 1.00 75.81 94 VAL A CA 1
ATOM 757 C C . VAL A 1 94 ? -36.858 -22.334 57.885 1.00 75.81 94 VAL A C 1
ATOM 759 O O . VAL A 1 94 ? -37.035 -22.345 56.670 1.00 75.81 94 VAL A O 1
ATOM 762 N N . SER A 1 95 ? -36.897 -21.210 58.594 1.00 70.25 95 SER A N 1
ATOM 763 C CA . SER A 1 95 ? -36.968 -19.883 57.985 1.00 70.25 95 SER A CA 1
ATOM 764 C C . SER A 1 95 ? -35.565 -19.426 57.583 1.00 70.25 95 SER A C 1
ATOM 766 O O . SER A 1 95 ? -34.714 -19.212 58.446 1.00 70.25 95 SER A O 1
ATOM 768 N N . GLY A 1 96 ? -35.326 -19.279 56.281 1.00 75.12 96 GLY A N 1
ATOM 769 C CA . GLY A 1 96 ? -34.097 -18.717 55.725 1.00 75.12 96 GLY A CA 1
ATOM 770 C C . GLY A 1 96 ? -34.360 -17.356 55.091 1.00 75.12 96 GLY A C 1
ATOM 771 O O . GLY A 1 96 ? -35.331 -17.192 54.357 1.00 75.12 96 GLY A O 1
ATOM 772 N N . TYR A 1 97 ? -33.485 -16.389 55.355 1.00 78.44 97 TYR A N 1
ATOM 773 C CA . TYR A 1 97 ? -33.463 -15.117 54.638 1.00 78.44 97 TYR A CA 1
ATOM 774 C C . TYR A 1 97 ? -32.403 -15.206 53.543 1.00 78.44 97 TYR A C 1
ATOM 776 O O . TYR A 1 97 ? -31.281 -15.643 53.794 1.00 78.44 97 TYR A O 1
ATOM 784 N N . GLY A 1 98 ? -32.756 -14.800 52.329 1.00 76.00 98 GLY A N 1
ATOM 785 C CA . GLY A 1 98 ? -31.838 -14.737 51.200 1.00 76.00 98 GLY A CA 1
ATOM 786 C C . GLY A 1 98 ? -32.011 -13.415 50.472 1.00 76.00 98 GLY A C 1
ATOM 787 O O . GLY A 1 98 ? -33.120 -12.892 50.384 1.00 76.00 98 GLY A O 1
ATOM 788 N N . GLN A 1 99 ? -30.914 -12.866 49.961 1.00 84.06 99 GLN A N 1
ATOM 789 C CA . GLN A 1 99 ? -30.969 -11.742 49.035 1.00 84.06 99 GLN A CA 1
ATOM 790 C C . GLN A 1 99 ? -30.968 -12.294 47.614 1.00 84.06 99 GLN A C 1
ATOM 792 O O . GLN A 1 99 ? -30.132 -13.127 47.263 1.00 84.06 99 GLN A O 1
ATOM 797 N N . VAL A 1 100 ? -31.912 -11.838 46.797 1.00 81.19 100 VAL A N 1
ATOM 798 C CA . VAL A 1 100 ? -31.909 -12.136 45.366 1.00 81.19 100 VAL A CA 1
ATOM 799 C C . VAL A 1 100 ? -30.880 -11.242 44.681 1.00 81.19 100 VAL A C 1
ATOM 801 O O . VAL A 1 100 ? -30.864 -10.029 44.883 1.00 81.19 100 VAL A O 1
ATOM 804 N N . LYS A 1 101 ? -30.001 -11.843 43.879 1.00 80.56 101 LYS A N 1
ATOM 805 C CA . LYS A 1 101 ? -29.057 -11.132 43.015 1.00 80.56 101 LYS A CA 1
ATOM 806 C C . LYS A 1 101 ? -29.381 -11.475 41.568 1.00 80.56 101 LYS A C 1
ATOM 808 O O . LYS A 1 101 ? -29.736 -12.613 41.266 1.00 80.56 101 LYS A O 1
ATOM 813 N N . ALA A 1 102 ? -29.274 -10.489 40.685 1.00 84.44 102 ALA A N 1
ATOM 814 C CA . ALA A 1 102 ? -29.469 -10.697 39.259 1.00 84.44 102 ALA A CA 1
ATOM 815 C C . ALA A 1 102 ? -28.480 -11.741 38.715 1.00 84.44 102 ALA A C 1
ATOM 817 O O . ALA A 1 102 ? -27.310 -11.757 39.103 1.00 84.44 102 ALA A O 1
ATOM 818 N N . ASN A 1 103 ? -28.961 -12.592 37.804 1.00 85.06 103 ASN A N 1
ATOM 819 C CA . ASN A 1 103 ? -28.144 -13.628 37.171 1.00 85.06 103 ASN A CA 1
ATOM 820 C C . ASN A 1 103 ? -27.053 -13.017 36.268 1.00 85.06 103 ASN A C 1
ATOM 822 O O . ASN A 1 103 ? -25.915 -13.473 36.267 1.00 85.06 103 ASN A O 1
ATOM 826 N N . LYS A 1 104 ? -27.383 -11.942 35.537 1.00 79.50 104 LYS A N 1
ATOM 827 C CA . LYS A 1 104 ? -26.456 -11.208 34.667 1.00 79.50 104 LYS A CA 1
ATOM 828 C C . LYS A 1 104 ? -26.773 -9.712 34.721 1.00 79.50 104 LYS A C 1
ATOM 830 O O . LYS A 1 104 ? -27.932 -9.319 34.611 1.00 79.50 104 LYS A O 1
ATOM 835 N N . THR A 1 105 ? -25.754 -8.886 34.928 1.00 78.31 105 THR A N 1
ATOM 836 C CA . THR A 1 105 ? -25.859 -7.422 34.942 1.00 78.31 105 THR A CA 1
ATOM 837 C C . THR A 1 105 ? -24.647 -6.874 34.214 1.00 78.31 105 THR A C 1
ATOM 839 O O . THR A 1 105 ? -23.523 -7.089 34.659 1.00 78.31 105 THR A O 1
ATOM 842 N N . GLU A 1 106 ? -24.871 -6.187 33.100 1.00 83.00 106 GLU A N 1
ATOM 843 C CA . GLU A 1 106 ? -23.826 -5.520 32.328 1.00 83.00 106 GLU A CA 1
ATOM 844 C C . GLU A 1 106 ? -24.229 -4.060 32.138 1.00 83.00 106 GLU A C 1
ATOM 846 O O . GLU A 1 106 ? -25.390 -3.753 31.864 1.00 83.00 106 GLU A O 1
ATOM 851 N N . ALA A 1 107 ? -23.275 -3.155 32.343 1.00 78.94 107 ALA A N 1
ATOM 852 C CA . ALA A 1 107 ? -23.470 -1.749 32.035 1.00 78.94 107 ALA A CA 1
ATOM 853 C C . ALA A 1 107 ? -23.262 -1.554 30.531 1.00 78.94 107 ALA A C 1
ATOM 855 O O . ALA A 1 107 ? -22.209 -1.913 30.004 1.00 78.94 107 ALA A O 1
ATOM 856 N N . VAL A 1 108 ? -24.249 -0.978 29.848 1.00 79.56 108 VAL A N 1
ATOM 857 C CA . VAL A 1 108 ? -24.122 -0.616 28.433 1.00 79.56 108 VAL A CA 1
ATOM 858 C C . VAL A 1 108 ? -23.310 0.674 28.355 1.00 79.56 108 VAL A C 1
ATOM 860 O O . VAL A 1 108 ? -23.788 1.738 28.745 1.00 79.56 108 VAL A O 1
ATOM 863 N N . THR A 1 109 ? -22.062 0.576 27.902 1.00 79.44 109 THR A N 1
ATOM 864 C CA . THR A 1 109 ? -21.154 1.718 27.745 1.00 79.44 109 THR A CA 1
ATOM 865 C C . THR A 1 109 ? -20.883 1.990 26.271 1.00 79.44 109 THR A C 1
ATOM 867 O O . THR A 1 109 ? -20.790 1.077 25.453 1.00 79.44 109 THR A O 1
ATOM 870 N N . VAL A 1 110 ? -20.751 3.268 25.917 1.00 78.50 110 VAL A N 1
ATOM 871 C CA . VAL A 1 110 ? -20.376 3.674 24.559 1.00 78.50 110 VAL A CA 1
ATOM 872 C C . VAL A 1 110 ? -18.850 3.657 24.456 1.00 78.50 110 VAL A C 1
ATOM 874 O O . VAL A 1 110 ? -18.165 4.244 25.291 1.00 78.50 110 VAL A O 1
ATOM 877 N N . MET A 1 111 ? -18.311 2.966 23.449 1.00 74.25 111 MET A N 1
ATOM 878 C CA . MET A 1 111 ? -16.859 2.819 23.250 1.00 74.25 111 MET A CA 1
ATOM 879 C C . MET A 1 111 ? -16.236 3.948 22.412 1.00 74.25 111 MET A C 1
ATOM 881 O O . MET A 1 111 ? -15.015 4.071 22.367 1.00 74.25 111 MET A O 1
ATOM 885 N N . ALA A 1 112 ? -17.060 4.769 21.756 1.00 71.81 112 ALA A N 1
ATOM 886 C CA . ALA A 1 112 ? -16.642 5.917 20.960 1.00 71.81 112 ALA A CA 1
ATOM 887 C C . ALA A 1 112 ? -17.290 7.201 21.492 1.00 71.81 112 ALA A C 1
ATOM 889 O O . ALA A 1 112 ? -18.420 7.189 21.981 1.00 71.81 112 ALA A O 1
ATOM 890 N N . LYS A 1 113 ? -16.566 8.316 21.404 1.00 66.75 113 LYS A N 1
ATOM 891 C CA . LYS A 1 113 ? -17.113 9.637 21.709 1.00 66.75 113 LYS A CA 1
ATOM 892 C C . LYS A 1 113 ? -18.085 10.020 20.591 1.00 66.75 113 LYS A C 1
ATOM 894 O O . LYS A 1 113 ? -17.724 9.931 19.425 1.00 66.75 113 LYS A O 1
ATOM 899 N N . GLY A 1 114 ? -19.291 10.438 20.949 1.00 70.88 114 GLY A N 1
ATOM 900 C CA . GLY A 1 114 ? -20.283 10.911 19.991 1.00 70.88 114 GLY A CA 1
ATOM 901 C C . GLY A 1 114 ? -21.544 11.398 20.692 1.00 70.88 114 GLY A C 1
ATOM 902 O O . GLY A 1 114 ? -21.765 11.108 21.872 1.00 70.88 114 GLY A O 1
ATOM 903 N N . GLU A 1 115 ? -22.353 12.170 19.978 1.00 79.19 115 GLU A N 1
ATOM 904 C CA . GLU A 1 115 ? -23.651 12.628 20.468 1.00 79.19 115 GLU A CA 1
ATOM 905 C C . GLU A 1 115 ? -24.712 11.548 20.257 1.00 79.19 115 GLU A C 1
ATOM 907 O O . GLU A 1 115 ? -24.674 10.797 19.283 1.00 79.19 115 GLU A O 1
ATOM 912 N N . LEU A 1 116 ? -25.671 11.448 21.174 1.00 80.00 116 LEU A N 1
ATOM 913 C CA . LEU A 1 116 ? -26.769 10.497 21.051 1.00 80.00 116 LEU A CA 1
ATOM 914 C C . LEU A 1 116 ? -27.800 11.039 20.053 1.00 80.00 116 LEU A C 1
ATOM 916 O O . LEU A 1 116 ? -28.508 11.996 20.353 1.00 80.00 116 LEU A O 1
ATOM 920 N N . LEU A 1 117 ? -27.876 10.430 18.872 1.00 81.62 117 LEU A N 1
ATOM 921 C CA . LEU A 1 117 ? -28.782 10.823 17.792 1.00 81.62 117 LEU A CA 1
ATOM 922 C C . LEU A 1 117 ? -30.213 10.360 18.057 1.00 81.62 117 LEU A C 1
ATOM 924 O O . LEU A 1 117 ? -31.162 11.115 17.868 1.00 81.62 117 LEU A O 1
ATOM 928 N N . GLU A 1 118 ? -30.375 9.104 18.473 1.00 79.06 118 GLU A N 1
ATOM 929 C CA . GLU A 1 118 ? -31.694 8.502 18.649 1.00 79.06 118 GLU A CA 1
ATOM 930 C C . GLU A 1 118 ? -31.729 7.562 19.854 1.00 79.06 118 GLU A C 1
ATOM 932 O O . GLU A 1 118 ? -30.829 6.742 20.058 1.00 79.06 118 GLU A O 1
ATOM 937 N N . LEU A 1 119 ? -32.815 7.664 20.621 1.00 84.94 119 LEU A N 1
ATOM 938 C CA . LEU A 1 119 ? -33.191 6.743 21.685 1.00 84.94 119 LEU A CA 1
ATOM 939 C C . LEU A 1 119 ? -34.349 5.876 21.184 1.00 84.94 119 LEU A C 1
ATOM 941 O O . LEU A 1 119 ? -35.451 6.387 20.990 1.00 84.94 119 LEU A O 1
ATOM 945 N N . LEU A 1 120 ? -34.107 4.583 20.967 1.00 81.38 120 LEU A N 1
ATOM 946 C CA . LEU A 1 120 ? -35.110 3.676 20.394 1.00 81.38 120 LEU A CA 1
ATOM 947 C C . LEU A 1 120 ? -35.898 2.893 21.454 1.00 81.38 120 LEU A C 1
ATOM 949 O O . LEU A 1 120 ? -36.870 2.219 21.120 1.00 81.38 120 LEU A O 1
ATOM 953 N N . VAL A 1 121 ? -35.511 2.998 22.727 1.00 83.56 121 VAL A N 1
ATOM 954 C CA . VAL A 1 121 ? -36.114 2.252 23.839 1.00 83.56 121 VAL A CA 1
ATOM 955 C C . VAL A 1 121 ? -36.529 3.167 24.986 1.00 83.56 121 VAL A C 1
ATOM 957 O O . VAL A 1 121 ? -35.879 4.170 25.275 1.00 83.56 121 VAL A O 1
ATOM 960 N N . GLN A 1 122 ? -37.622 2.805 25.655 1.00 81.38 122 GLN A N 1
ATOM 961 C CA . GLN A 1 122 ? -38.148 3.517 26.821 1.00 81.38 122 GLN A CA 1
ATOM 962 C C . GLN A 1 122 ? -37.900 2.714 28.100 1.00 81.38 122 GLN A C 1
ATOM 964 O O . GLN A 1 122 ? -37.821 1.482 28.066 1.00 81.38 122 GLN A O 1
ATOM 969 N N . GLU A 1 123 ? -37.810 3.396 29.240 1.00 82.50 123 GLU A N 1
ATOM 970 C CA . GLU A 1 123 ? -37.649 2.749 30.545 1.00 82.50 123 GLU A CA 1
ATOM 971 C C . GLU A 1 123 ? -38.763 1.719 30.802 1.00 82.50 123 GLU A C 1
ATOM 973 O O . GLU A 1 123 ? -39.943 1.986 30.581 1.00 82.50 123 GLU A O 1
ATOM 978 N N . GLY A 1 124 ? -38.384 0.518 31.250 1.00 83.50 124 GLY A N 1
ATOM 979 C CA . GLY A 1 124 ? -39.318 -0.589 31.492 1.00 83.50 124 GLY A CA 1
ATOM 980 C C . GLY A 1 124 ? -39.690 -1.416 30.255 1.00 83.50 124 GLY A C 1
ATOM 981 O O . GLY A 1 124 ? -40.427 -2.393 30.391 1.00 83.50 124 GLY A O 1
ATOM 982 N N . SER A 1 125 ? -39.168 -1.078 29.071 1.00 85.25 125 SER A N 1
ATOM 983 C CA . SER A 1 125 ? -39.358 -1.885 27.858 1.00 85.25 125 SER A CA 1
ATOM 984 C C . SER A 1 125 ? -38.594 -3.208 27.944 1.00 85.25 125 SER A C 1
ATOM 986 O O . SER A 1 125 ? -37.464 -3.257 28.432 1.00 85.25 125 SER A O 1
ATOM 988 N N . TYR A 1 126 ? -39.202 -4.285 27.446 1.00 84.94 126 TYR A N 1
ATOM 989 C CA . TYR A 1 126 ? -38.536 -5.578 27.307 1.00 84.94 126 TYR A CA 1
ATOM 990 C C . TYR A 1 126 ? -37.738 -5.598 25.998 1.00 84.94 126 TYR A C 1
ATOM 992 O O . TYR A 1 126 ? -38.323 -5.393 24.937 1.00 84.94 126 TYR A O 1
ATOM 1000 N N . VAL A 1 127 ? -36.425 -5.822 26.083 1.00 88.06 127 VAL A N 1
ATOM 1001 C CA . VAL A 1 127 ? -35.508 -5.861 24.931 1.00 88.06 127 VAL A CA 1
ATOM 1002 C C . VAL A 1 127 ? -34.965 -7.272 24.736 1.00 88.06 127 VAL A C 1
ATOM 1004 O O . VAL A 1 127 ? -34.682 -7.980 25.706 1.00 88.06 127 VAL A O 1
ATOM 1007 N N . MET A 1 128 ? -34.839 -7.680 23.482 1.00 88.62 128 MET A N 1
ATOM 1008 C CA . MET A 1 128 ? -34.281 -8.959 23.065 1.00 88.62 128 MET A CA 1
ATOM 1009 C C . MET A 1 128 ? -32.791 -8.815 22.733 1.00 88.62 128 MET A C 1
ATOM 1011 O O . MET A 1 128 ? -32.255 -7.717 22.567 1.00 88.62 128 MET A O 1
ATOM 1015 N N . GLU A 1 129 ? -32.091 -9.946 22.648 1.00 84.69 129 GLU A N 1
ATOM 1016 C CA . GLU A 1 129 ? -30.691 -9.960 22.224 1.00 84.69 129 GLU A CA 1
ATOM 1017 C C . GLU A 1 129 ? -30.560 -9.434 20.785 1.00 84.69 129 GLU A C 1
ATOM 1019 O O . GLU A 1 129 ? -31.222 -9.928 19.874 1.00 84.69 129 GLU A O 1
ATOM 1024 N N . GLY A 1 130 ? -29.698 -8.431 20.594 1.00 85.50 130 GLY A N 1
ATOM 1025 C CA . GLY A 1 130 ? -29.479 -7.774 19.302 1.00 85.50 130 GLY A CA 1
ATOM 1026 C C . GLY A 1 130 ? -30.307 -6.507 19.068 1.00 85.50 130 GLY A C 1
ATOM 1027 O O . GLY A 1 130 ? -30.088 -5.838 18.057 1.00 85.50 130 GLY A O 1
ATOM 1028 N N . ASP A 1 131 ? -31.203 -6.135 19.986 1.00 88.00 131 ASP A N 1
ATOM 1029 C CA . ASP A 1 131 ? -31.996 -4.913 19.843 1.00 88.00 131 ASP A CA 1
ATOM 1030 C C . ASP A 1 131 ? -31.127 -3.652 19.973 1.00 88.00 131 ASP A C 1
ATOM 1032 O O . ASP A 1 131 ? -30.349 -3.480 20.917 1.00 88.00 131 ASP A O 1
ATOM 1036 N N . LEU A 1 132 ? -31.282 -2.733 19.015 1.00 86.81 132 LEU A N 1
ATOM 1037 C CA . LEU A 1 132 ? -30.600 -1.443 19.029 1.00 86.81 132 LEU A CA 1
ATOM 1038 C C . LEU A 1 132 ? -31.258 -0.518 20.059 1.00 86.81 132 LEU A C 1
ATOM 1040 O O . LEU A 1 132 ? -32.386 -0.071 19.870 1.00 86.81 132 LEU A O 1
ATOM 1044 N N . LEU A 1 133 ? -30.528 -0.190 21.123 1.00 85.94 133 LEU A N 1
ATOM 1045 C CA . LEU A 1 133 ? -31.026 0.681 22.191 1.00 85.94 133 LEU A CA 1
ATOM 1046 C C . LEU A 1 133 ? -30.849 2.172 21.851 1.00 85.94 133 LEU A C 1
ATOM 1048 O O . LEU A 1 133 ? -31.768 2.979 22.013 1.00 85.94 133 LEU A O 1
ATOM 1052 N N . TYR A 1 134 ? -29.665 2.532 21.349 1.00 83.25 134 TYR A N 1
ATOM 1053 C CA . TYR A 1 134 ? -29.258 3.913 21.093 1.00 83.25 134 TYR A CA 1
ATOM 1054 C C . TYR A 1 134 ? -28.489 4.015 19.777 1.00 83.25 134 TYR A C 1
ATOM 1056 O O . TYR A 1 134 ? -27.725 3.114 19.430 1.00 83.25 134 TYR A O 1
ATOM 1064 N N . ARG A 1 135 ? -28.633 5.143 19.078 1.00 83.31 135 ARG A N 1
ATOM 1065 C CA . ARG A 1 135 ? -27.787 5.513 17.939 1.00 83.31 135 ARG A CA 1
ATOM 1066 C C . ARG A 1 135 ? -26.911 6.690 18.335 1.00 83.31 135 ARG A C 1
ATOM 1068 O O . ARG A 1 135 ? -27.431 7.705 18.784 1.00 83.31 135 ARG A O 1
ATOM 1075 N N . VAL A 1 136 ? -25.604 6.548 18.174 1.00 86.06 136 VAL A N 1
ATOM 1076 C CA . VAL A 1 136 ? -24.613 7.596 18.456 1.00 86.06 136 VAL A CA 1
ATOM 1077 C C . VAL A 1 136 ? -24.063 8.104 17.126 1.00 86.06 136 VAL A C 1
ATOM 1079 O O . VAL A 1 136 ? -23.961 7.319 16.182 1.00 86.06 136 VAL A O 1
ATOM 1082 N N . ASP A 1 137 ? -23.753 9.397 17.031 1.00 85.38 137 ASP A N 1
ATOM 1083 C CA . ASP A 1 137 ? -23.076 9.959 15.863 1.00 85.38 137 ASP A CA 1
ATOM 1084 C C . ASP A 1 137 ? -21.698 9.312 15.685 1.00 85.38 137 ASP A C 1
ATOM 1086 O O . ASP A 1 137 ? -20.888 9.263 16.611 1.00 85.38 137 ASP A O 1
ATOM 1090 N N . ASP A 1 138 ? -21.454 8.795 14.484 1.00 86.94 138 ASP A N 1
ATOM 1091 C CA . ASP A 1 138 ? -20.230 8.107 14.099 1.00 86.94 138 ASP A CA 1
ATOM 1092 C C . ASP A 1 138 ? -19.403 8.896 13.073 1.00 86.94 138 ASP A C 1
ATOM 1094 O O . ASP A 1 138 ? -18.440 8.362 12.518 1.00 86.94 138 ASP A O 1
ATOM 1098 N N . SER A 1 139 ? -19.737 10.170 12.839 1.00 88.19 139 SER A N 1
ATOM 1099 C CA . SER A 1 139 ? -19.035 11.063 11.910 1.00 88.19 139 SER A CA 1
ATOM 1100 C C . SER A 1 139 ? -17.517 11.125 12.158 1.00 88.19 139 SER A C 1
ATOM 1102 O O . SER A 1 139 ? -16.741 10.914 11.223 1.00 88.19 139 SER A O 1
ATOM 1104 N N . GLU A 1 140 ? -17.077 11.314 13.409 1.00 86.75 140 GLU A N 1
ATOM 1105 C CA . GLU A 1 140 ? -15.654 11.319 13.796 1.00 86.75 140 GLU A CA 1
ATOM 1106 C C . GLU A 1 140 ? -14.975 9.964 13.522 1.00 86.75 140 GLU A C 1
ATOM 1108 O O . GLU A 1 140 ? -13.858 9.908 13.003 1.00 86.75 140 GLU A O 1
ATOM 1113 N N . VAL A 1 141 ? -15.659 8.853 13.820 1.00 88.25 141 VAL A N 1
ATOM 1114 C CA . VAL A 1 141 ? -15.136 7.493 13.603 1.00 88.25 141 VAL A CA 1
ATOM 1115 C C . VAL A 1 141 ? -14.999 7.202 12.110 1.00 88.25 141 VAL A C 1
ATOM 1117 O O . VAL A 1 141 ? -13.986 6.652 11.680 1.00 88.25 141 VAL A O 1
ATOM 1120 N N . ARG A 1 142 ? -15.975 7.614 11.293 1.00 89.62 142 ARG A N 1
ATOM 1121 C CA . ARG A 1 142 ? -15.901 7.491 9.830 1.00 89.62 142 ARG A CA 1
ATOM 1122 C C . ARG A 1 142 ? -14.750 8.309 9.256 1.00 89.62 142 ARG A C 1
ATOM 1124 O O . ARG A 1 142 ? -14.033 7.803 8.398 1.00 89.62 142 ARG A O 1
ATOM 1131 N N . GLN A 1 143 ? -14.538 9.533 9.740 1.00 92.56 143 GLN A N 1
ATOM 1132 C CA . GLN A 1 143 ? -13.385 10.343 9.338 1.00 92.56 143 GLN A CA 1
ATOM 1133 C C . GLN A 1 143 ? -12.065 9.667 9.721 1.00 92.56 143 GLN A C 1
ATOM 1135 O O . GLN A 1 143 ? -11.160 9.589 8.894 1.00 92.56 143 GLN A O 1
ATOM 1140 N N . ALA A 1 144 ? -11.966 9.113 10.932 1.00 90.62 144 ALA A N 1
ATOM 1141 C CA . ALA A 1 144 ? -10.785 8.366 11.356 1.00 90.62 144 ALA A CA 1
ATOM 1142 C C . ALA A 1 144 ? -10.530 7.131 10.472 1.00 90.62 144 ALA A C 1
ATOM 1144 O O . ALA A 1 144 ? -9.381 6.854 10.132 1.00 90.62 144 ALA A O 1
ATOM 1145 N N . ILE A 1 145 ? -11.584 6.419 10.056 1.00 95.12 145 ILE A N 1
ATOM 1146 C CA . ILE A 1 145 ? -11.474 5.297 9.113 1.00 95.12 145 ILE A CA 1
ATOM 1147 C C . ILE A 1 145 ? -10.932 5.771 7.763 1.00 95.12 145 ILE A C 1
ATOM 1149 O O . ILE A 1 145 ? -10.014 5.141 7.250 1.00 95.12 145 ILE A O 1
ATOM 1153 N N . LEU A 1 146 ? -11.450 6.873 7.210 1.00 96.06 146 LEU A N 1
ATOM 1154 C CA . LEU A 1 146 ? -10.977 7.417 5.932 1.00 96.06 146 LEU A CA 1
ATOM 1155 C C . LEU A 1 146 ? -9.492 7.790 5.995 1.00 96.06 146 LEU A C 1
ATOM 1157 O O . LEU A 1 146 ? -8.715 7.333 5.166 1.00 96.06 146 LEU A O 1
ATOM 1161 N N . VAL A 1 147 ? -9.075 8.510 7.041 1.00 96.75 147 VAL A N 1
ATOM 1162 C CA . VAL A 1 147 ? -7.659 8.862 7.251 1.00 96.75 147 VAL A CA 1
ATOM 1163 C C . VAL A 1 147 ? -6.779 7.611 7.320 1.00 96.75 147 VAL A C 1
ATOM 1165 O O . VAL A 1 147 ? -5.699 7.578 6.737 1.00 96.75 147 VAL A O 1
ATOM 1168 N N . LYS A 1 148 ? -7.236 6.555 8.006 1.00 96.69 148 LYS A N 1
ATOM 1169 C CA . LYS A 1 148 ? -6.491 5.291 8.095 1.00 96.69 148 LYS A CA 1
ATOM 1170 C C . LYS A 1 148 ? -6.486 4.492 6.796 1.00 96.69 148 LYS A C 1
ATOM 1172 O O . LYS A 1 148 ? -5.515 3.789 6.535 1.00 96.69 148 LYS A O 1
ATOM 1177 N N . GLN A 1 149 ? -7.531 4.590 5.984 1.00 96.44 149 GLN A N 1
ATOM 1178 C CA . GLN A 1 149 ? -7.564 3.987 4.653 1.00 96.44 149 GLN A CA 1
ATOM 1179 C C . GLN A 1 149 ? -6.596 4.689 3.698 1.00 96.44 149 GLN A C 1
ATOM 1181 O O . GLN A 1 149 ? -5.870 4.005 2.979 1.00 96.44 149 GLN A O 1
ATOM 1186 N N . ASP A 1 150 ? -6.529 6.020 3.743 1.00 97.69 150 ASP A N 1
ATOM 1187 C CA . ASP A 1 150 ? -5.574 6.801 2.953 1.00 97.69 150 ASP A CA 1
ATOM 1188 C C . ASP A 1 150 ? -4.125 6.482 3.357 1.00 97.69 150 ASP A C 1
ATOM 1190 O O . ASP A 1 150 ? -3.285 6.219 2.498 1.00 97.69 150 ASP A O 1
ATOM 1194 N N . GLU A 1 151 ? -3.844 6.397 4.664 1.00 97.00 151 GLU A N 1
ATOM 1195 C CA . GLU A 1 151 ? -2.530 5.993 5.188 1.00 97.00 151 GLU A CA 1
ATOM 1196 C C . GLU A 1 151 ? -2.142 4.576 4.729 1.00 97.00 151 GLU A C 1
ATOM 1198 O O . GLU A 1 151 ? -1.005 4.335 4.320 1.00 97.00 151 GLU A O 1
ATOM 1203 N N . LEU A 1 152 ? -3.088 3.629 4.731 1.00 97.62 152 LEU A N 1
ATOM 1204 C CA . LEU A 1 152 ? -2.849 2.284 4.201 1.00 97.62 152 LEU A CA 1
ATOM 1205 C C . LEU A 1 152 ? -2.532 2.304 2.704 1.00 97.62 152 LEU A C 1
ATOM 1207 O O . LEU A 1 152 ? -1.622 1.596 2.278 1.00 97.62 152 LEU A O 1
ATOM 1211 N N . ALA A 1 153 ? -3.250 3.103 1.912 1.00 97.06 153 ALA A N 1
ATOM 1212 C CA . ALA A 1 153 ? -3.005 3.217 0.478 1.00 97.06 153 ALA A CA 1
ATOM 1213 C C . ALA A 1 153 ? -1.615 3.803 0.179 1.00 97.06 153 ALA A C 1
ATOM 1215 O O . ALA A 1 153 ? -0.916 3.309 -0.707 1.00 97.06 153 ALA A O 1
ATOM 1216 N N . GLU A 1 154 ? -1.182 4.806 0.946 1.00 97.19 154 GLU A N 1
ATOM 1217 C CA . GLU A 1 154 ? 0.161 5.381 0.839 1.00 97.19 154 GLU A CA 1
ATOM 1218 C C . GLU A 1 154 ? 1.247 4.351 1.183 1.00 97.19 154 GLU A C 1
ATOM 1220 O O . GLU A 1 154 ? 2.209 4.175 0.428 1.00 97.19 154 GLU A O 1
ATOM 1225 N N . ILE A 1 155 ? 1.069 3.608 2.280 1.00 96.75 155 ILE A N 1
ATOM 1226 C CA . ILE A 1 155 ? 1.999 2.545 2.681 1.00 96.75 155 ILE A CA 1
ATOM 1227 C C . ILE A 1 155 ? 2.060 1.454 1.608 1.00 96.75 155 ILE A C 1
ATOM 1229 O O . ILE A 1 155 ? 3.154 1.019 1.246 1.00 96.75 155 ILE A O 1
ATOM 1233 N N . GLN A 1 156 ? 0.917 1.044 1.059 1.00 96.38 156 GLN A N 1
ATOM 1234 C CA . GLN A 1 156 ? 0.846 0.050 -0.010 1.00 96.38 156 GLN A CA 1
ATOM 1235 C C . GLN A 1 156 ? 1.617 0.515 -1.256 1.00 96.38 156 GLN A C 1
ATOM 1237 O O . GLN A 1 156 ? 2.467 -0.216 -1.758 1.00 96.38 156 GLN A O 1
ATOM 1242 N N . ALA A 1 157 ? 1.407 1.759 -1.697 1.00 96.81 157 ALA A N 1
ATOM 1243 C CA . ALA A 1 157 ? 2.132 2.330 -2.832 1.00 96.81 157 ALA A CA 1
ATOM 1244 C C . ALA A 1 157 ? 3.647 2.413 -2.572 1.00 96.81 157 ALA A C 1
ATOM 1246 O O . ALA A 1 157 ? 4.456 2.159 -3.467 1.00 96.81 157 ALA A O 1
ATOM 1247 N N . SER A 1 158 ? 4.051 2.731 -1.337 1.00 94.31 158 SER A N 1
ATOM 1248 C CA . SER A 1 158 ? 5.464 2.735 -0.948 1.00 94.31 158 SER A CA 1
ATOM 1249 C C . SER A 1 158 ? 6.085 1.332 -0.982 1.00 94.31 158 SER A C 1
ATOM 1251 O O . SER A 1 158 ? 7.227 1.179 -1.421 1.00 94.31 158 SER A O 1
ATOM 1253 N N . LEU A 1 159 ? 5.330 0.300 -0.581 1.00 95.94 159 LEU A N 1
ATOM 1254 C CA . LEU A 1 159 ? 5.754 -1.097 -0.665 1.00 95.94 159 LEU A CA 1
ATOM 1255 C C . LEU A 1 159 ? 5.939 -1.521 -2.118 1.00 95.94 159 LEU A C 1
ATOM 1257 O O . LEU A 1 159 ? 6.983 -2.079 -2.452 1.00 95.94 159 LEU A O 1
ATOM 1261 N N . ASP A 1 160 ? 4.980 -1.203 -2.984 1.00 95.62 160 ASP A N 1
ATOM 1262 C CA . ASP A 1 160 ? 5.056 -1.518 -4.411 1.00 95.62 160 ASP A CA 1
ATOM 1263 C C . ASP A 1 160 ? 6.271 -0.841 -5.064 1.00 95.62 160 ASP A C 1
ATOM 1265 O O . ASP A 1 160 ? 7.025 -1.482 -5.796 1.00 95.62 160 ASP A O 1
ATOM 1269 N N . ALA A 1 161 ? 6.555 0.417 -4.710 1.00 92.88 161 ALA A N 1
ATOM 1270 C CA . ALA A 1 161 ? 7.754 1.113 -5.171 1.00 92.88 161 ALA A CA 1
ATOM 1271 C C . ALA A 1 161 ? 9.059 0.434 -4.704 1.00 92.88 161 ALA A C 1
ATOM 1273 O O . ALA A 1 161 ? 10.047 0.419 -5.441 1.00 92.88 161 ALA A O 1
ATOM 1274 N N . ILE A 1 162 ? 9.092 -0.143 -3.498 1.00 90.81 162 ILE A N 1
ATOM 1275 C CA . ILE A 1 162 ? 10.246 -0.914 -3.005 1.00 90.81 162 ILE A CA 1
ATOM 1276 C C . ILE A 1 162 ? 10.351 -2.259 -3.733 1.00 90.81 162 ILE A C 1
ATOM 1278 O O . ILE A 1 162 ? 11.453 -2.655 -4.114 1.00 90.81 162 ILE A O 1
ATOM 1282 N N . TYR A 1 163 ? 9.235 -2.940 -3.990 1.00 90.44 163 TYR A N 1
ATOM 1283 C CA . TYR A 1 163 ? 9.231 -4.169 -4.784 1.00 90.44 163 TYR A CA 1
ATOM 1284 C C . TYR A 1 163 ? 9.723 -3.930 -6.213 1.00 90.44 163 TYR A C 1
ATOM 1286 O O . TYR A 1 163 ? 10.516 -4.721 -6.725 1.00 90.44 163 TYR A O 1
ATOM 1294 N N . GLU A 1 164 ? 9.356 -2.809 -6.835 1.00 89.62 164 GLU A N 1
ATOM 1295 C CA . GLU A 1 164 ? 9.930 -2.410 -8.120 1.00 89.62 164 GLU A CA 1
ATOM 1296 C C . GLU A 1 164 ? 11.443 -2.180 -8.042 1.00 89.62 164 GLU A C 1
ATOM 1298 O O . GLU A 1 164 ? 12.160 -2.515 -8.985 1.00 89.62 164 GLU A O 1
ATOM 1303 N N . LYS A 1 165 ? 11.956 -1.620 -6.939 1.00 86.12 165 LYS A N 1
ATOM 1304 C CA . LYS A 1 165 ? 13.407 -1.462 -6.740 1.00 86.12 165 LYS A CA 1
ATOM 1305 C C . LYS A 1 165 ? 14.114 -2.810 -6.632 1.00 86.12 165 LYS A C 1
ATOM 1307 O O . LYS A 1 165 ? 15.200 -2.951 -7.182 1.00 86.12 165 LYS A O 1
ATOM 1312 N N . ILE A 1 166 ? 13.493 -3.801 -5.990 1.00 85.62 166 ILE A N 1
ATOM 1313 C CA . ILE A 1 166 ? 14.009 -5.178 -5.956 1.00 85.62 166 ILE A CA 1
ATOM 1314 C C . ILE A 1 166 ? 14.023 -5.768 -7.370 1.00 85.62 166 ILE A C 1
ATOM 1316 O O . ILE A 1 166 ? 15.035 -6.319 -7.786 1.00 85.62 166 ILE A O 1
ATOM 1320 N N . ALA A 1 167 ? 12.948 -5.596 -8.142 1.00 82.38 167 ALA A N 1
ATOM 1321 C CA 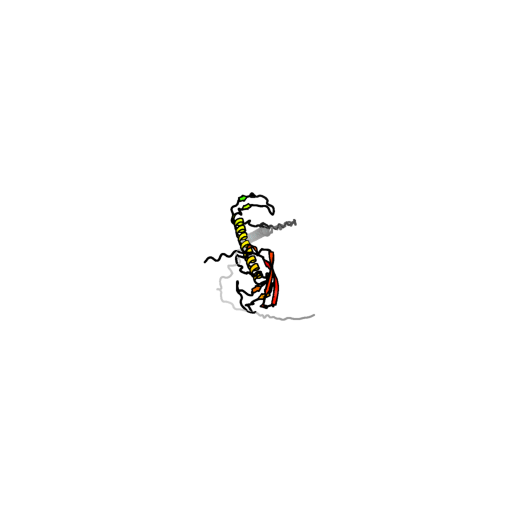. ALA A 1 167 ? 12.895 -6.079 -9.523 1.00 82.38 167 ALA A CA 1
ATOM 1322 C C . ALA A 1 167 ? 13.939 -5.402 -10.432 1.00 82.38 167 ALA A C 1
ATOM 1324 O O . ALA A 1 167 ? 14.462 -6.036 -11.341 1.00 82.38 167 ALA A O 1
ATOM 1325 N N . LYS A 1 168 ? 14.262 -4.127 -10.177 1.00 83.94 168 LYS A N 1
ATOM 1326 C CA . LYS A 1 168 ? 15.314 -3.370 -10.883 1.00 83.94 168 LYS A CA 1
ATOM 1327 C C . LYS A 1 168 ? 16.734 -3.721 -10.428 1.00 83.94 168 LYS A C 1
ATOM 1329 O O . LYS A 1 168 ? 17.682 -3.303 -11.088 1.00 83.94 168 LYS A O 1
ATOM 1334 N N . LEU A 1 169 ? 16.888 -4.454 -9.324 1.00 83.19 169 LEU A N 1
ATOM 1335 C CA . LEU A 1 169 ? 18.182 -4.957 -8.862 1.00 83.19 169 LEU A CA 1
ATOM 1336 C C . LEU A 1 169 ? 18.714 -6.035 -9.818 1.00 83.19 169 LEU A C 1
ATOM 1338 O O . LEU A 1 169 ? 19.908 -6.074 -10.113 1.00 83.19 169 LEU A O 1
ATOM 1342 N N . ASP A 1 170 ? 17.805 -6.849 -10.358 1.00 82.69 170 ASP A N 1
ATOM 1343 C CA . ASP A 1 170 ? 18.096 -7.809 -11.414 1.00 82.69 170 ASP A CA 1
ATOM 1344 C C . ASP A 1 170 ? 18.035 -7.103 -12.776 1.00 82.69 170 ASP A C 1
ATOM 1346 O O . ASP A 1 170 ? 16.971 -6.808 -13.323 1.00 82.69 170 ASP A O 1
ATOM 1350 N N . VAL A 1 171 ? 19.203 -6.799 -13.340 1.00 83.00 171 VAL A N 1
ATOM 1351 C CA . VAL A 1 171 ? 19.302 -6.092 -14.621 1.00 83.00 171 VAL A CA 1
ATOM 1352 C C . VAL A 1 171 ? 19.205 -7.085 -15.781 1.00 83.00 171 VAL A C 1
ATOM 1354 O O . VAL A 1 171 ? 20.100 -7.902 -15.997 1.00 83.00 171 VAL A O 1
ATOM 1357 N N . TYR A 1 172 ? 18.134 -6.979 -16.570 1.00 84.12 172 TYR A N 1
ATOM 1358 C CA . TYR A 1 172 ? 17.916 -7.786 -17.775 1.00 84.12 172 TYR A CA 1
ATOM 1359 C C . TYR A 1 172 ? 18.299 -7.023 -19.049 1.00 84.12 172 TYR A C 1
ATOM 1361 O O . TYR A 1 172 ? 18.161 -5.802 -19.135 1.00 84.12 172 TYR A O 1
ATOM 1369 N N . ALA A 1 173 ? 18.750 -7.750 -20.074 1.00 85.50 173 ALA A N 1
ATOM 1370 C CA . ALA A 1 173 ? 19.060 -7.173 -21.380 1.00 85.50 173 ALA A CA 1
ATOM 1371 C C . ALA A 1 173 ? 17.766 -6.752 -22.117 1.00 85.50 173 ALA A C 1
ATOM 1373 O O . ALA A 1 173 ? 16.918 -7.612 -22.368 1.00 85.50 173 ALA A O 1
ATOM 1374 N N . PRO A 1 174 ? 17.598 -5.471 -22.509 1.00 87.06 174 PRO A N 1
ATOM 1375 C CA . PRO A 1 174 ? 16.378 -5.003 -23.177 1.00 87.06 174 PRO A CA 1
ATOM 1376 C C . PRO A 1 174 ? 16.219 -5.510 -24.620 1.00 87.06 174 PRO A C 1
ATOM 1378 O O . PRO A 1 174 ? 15.109 -5.512 -25.148 1.00 87.06 174 PRO A O 1
ATOM 1381 N N . PHE A 1 175 ? 17.307 -5.921 -25.279 1.00 89.38 175 PHE A N 1
ATOM 1382 C CA . PHE A 1 175 ? 17.293 -6.494 -26.628 1.00 89.38 175 PHE A CA 1
ATOM 1383 C C . PHE A 1 175 ? 18.425 -7.516 -26.807 1.00 89.38 175 PHE A C 1
ATOM 1385 O O . PHE A 1 175 ? 19.359 -7.574 -26.012 1.00 89.38 175 PHE A O 1
ATOM 1392 N N . GLY A 1 176 ? 18.347 -8.344 -27.850 1.00 85.94 176 GLY A N 1
ATOM 1393 C CA . GLY A 1 176 ? 19.425 -9.273 -28.197 1.00 85.94 176 GLY A CA 1
ATOM 1394 C C . GLY A 1 176 ? 20.594 -8.539 -28.852 1.00 85.94 176 GLY A C 1
ATOM 1395 O O . GLY A 1 176 ? 20.386 -7.769 -29.783 1.00 85.94 176 GLY A O 1
ATOM 1396 N N . GLY A 1 177 ? 21.816 -8.773 -28.380 1.00 86.62 177 GLY A N 1
ATOM 1397 C CA . GLY A 1 177 ? 23.003 -8.101 -28.898 1.00 86.62 177 GLY A CA 1
ATOM 1398 C C . GLY A 1 177 ? 24.286 -8.591 -28.239 1.00 86.62 177 GLY A C 1
ATOM 1399 O O . GLY A 1 177 ? 24.300 -9.593 -27.523 1.00 86.62 177 GLY A O 1
ATOM 1400 N N . LYS A 1 178 ? 25.378 -7.872 -28.481 1.00 88.81 178 LYS A N 1
ATOM 1401 C CA . LYS A 1 178 ? 26.684 -8.118 -27.867 1.00 88.81 178 LYS A CA 1
ATOM 1402 C C . LYS A 1 178 ? 26.877 -7.186 -26.680 1.00 88.81 178 LYS A C 1
ATOM 1404 O O . LYS A 1 178 ? 26.621 -5.987 -26.778 1.00 88.81 178 LYS A O 1
ATOM 1409 N N . LEU A 1 179 ? 27.353 -7.740 -25.569 1.00 88.44 179 LEU A N 1
ATOM 1410 C CA . LEU A 1 179 ? 27.740 -6.963 -24.398 1.00 88.44 179 LEU A CA 1
ATOM 1411 C C . LEU A 1 179 ? 29.179 -6.464 -24.585 1.00 88.44 179 LEU A C 1
ATOM 1413 O O . LEU A 1 179 ? 30.092 -7.258 -24.805 1.00 88.44 179 LEU A O 1
ATOM 1417 N N . LEU A 1 180 ? 29.366 -5.151 -24.531 1.00 86.50 180 LEU A N 1
ATOM 1418 C CA . LEU A 1 180 ? 30.644 -4.457 -24.643 1.00 86.50 180 LEU A CA 1
ATOM 1419 C C . LEU A 1 180 ? 30.962 -3.743 -23.326 1.00 86.50 180 LEU A C 1
ATOM 1421 O O . LEU A 1 180 ? 30.054 -3.338 -22.604 1.00 86.50 180 LEU A O 1
ATOM 1425 N N . ASP A 1 181 ? 32.254 -3.556 -23.057 1.00 80.88 181 ASP A N 1
ATOM 1426 C CA . ASP A 1 181 ? 32.773 -2.724 -21.962 1.00 80.88 181 ASP A CA 1
ATOM 1427 C C . ASP A 1 181 ? 32.124 -3.019 -20.596 1.00 80.88 181 ASP A C 1
ATOM 1429 O O . ASP A 1 181 ? 31.407 -2.195 -20.031 1.00 80.88 181 ASP A O 1
ATOM 1433 N N . VAL A 1 182 ? 32.330 -4.238 -20.087 1.00 86.12 182 VAL A N 1
ATOM 1434 C CA . VAL A 1 182 ? 31.882 -4.619 -18.740 1.00 86.12 182 VAL A CA 1
ATOM 1435 C C . VAL A 1 182 ? 32.798 -3.936 -17.725 1.00 86.12 182 VAL A C 1
ATOM 1437 O O . VAL A 1 182 ? 33.955 -4.325 -17.572 1.00 86.12 182 VAL A O 1
ATOM 1440 N N . LYS A 1 183 ? 32.284 -2.902 -17.053 1.00 81.56 183 LYS A N 1
ATOM 1441 C CA . LYS A 1 183 ? 33.057 -2.036 -16.143 1.00 81.56 183 LYS A CA 1
ATOM 1442 C C . LYS A 1 183 ? 33.102 -2.544 -14.700 1.00 81.56 183 LYS A C 1
ATOM 1444 O O . LYS A 1 183 ? 33.800 -1.957 -13.880 1.00 81.56 183 LYS A O 1
ATOM 1449 N N . VAL A 1 184 ? 32.355 -3.601 -14.388 1.00 84.81 184 VAL A N 1
ATOM 1450 C CA . VAL A 1 184 ? 32.173 -4.112 -13.023 1.00 84.81 184 VAL A CA 1
ATOM 1451 C C . VAL A 1 184 ? 32.614 -5.564 -12.904 1.00 84.81 184 VAL A C 1
ATOM 1453 O O . VAL A 1 184 ? 32.440 -6.365 -13.823 1.00 84.81 184 VAL A O 1
ATOM 1456 N N . SER A 1 185 ? 33.189 -5.902 -11.756 1.00 83.25 185 SER A N 1
ATOM 1457 C CA . SER A 1 185 ? 33.637 -7.246 -11.398 1.00 83.25 185 SER A CA 1
ATOM 1458 C C . SER A 1 185 ? 32.910 -7.756 -10.151 1.00 83.25 185 SER A C 1
ATOM 1460 O O . SER A 1 185 ? 32.244 -7.011 -9.432 1.00 83.25 185 SER A O 1
ATOM 1462 N N . MET A 1 186 ? 33.003 -9.064 -9.890 1.00 85.44 186 MET A N 1
ATOM 1463 C CA . MET A 1 186 ? 32.373 -9.662 -8.708 1.00 85.44 186 MET A CA 1
ATOM 1464 C C . MET A 1 186 ? 32.927 -9.040 -7.420 1.00 85.44 186 MET A C 1
ATOM 1466 O O . MET A 1 186 ? 34.135 -9.052 -7.200 1.00 85.44 186 MET A O 1
ATOM 1470 N N . GLY A 1 187 ? 32.031 -8.564 -6.554 1.00 85.25 187 GLY A N 1
ATOM 1471 C CA . GLY A 1 187 ? 32.381 -7.938 -5.275 1.00 85.25 187 GLY A CA 1
ATOM 1472 C C . GLY A 1 187 ? 32.408 -6.408 -5.300 1.00 85.25 187 GLY A C 1
ATOM 1473 O O . GLY A 1 187 ? 32.546 -5.804 -4.238 1.00 85.25 187 GLY A O 1
ATOM 1474 N N . ASP A 1 188 ? 32.227 -5.785 -6.466 1.00 86.25 188 ASP A N 1
ATOM 1475 C CA . ASP A 1 188 ? 32.133 -4.330 -6.568 1.00 86.25 188 ASP A CA 1
ATOM 1476 C C . ASP A 1 188 ? 30.801 -3.813 -6.008 1.00 86.25 188 ASP A C 1
ATOM 1478 O O . ASP A 1 188 ? 29.733 -4.395 -6.215 1.00 86.25 188 ASP A O 1
ATOM 1482 N N . VAL A 1 189 ? 30.860 -2.681 -5.304 1.00 82.44 189 VAL A N 1
ATOM 1483 C CA . VAL A 1 189 ? 29.670 -1.972 -4.827 1.00 82.44 189 VAL A CA 1
ATOM 1484 C C . VAL A 1 189 ? 29.152 -1.093 -5.960 1.00 82.44 189 VAL A C 1
ATOM 1486 O O . VAL A 1 189 ? 29.794 -0.113 -6.335 1.00 82.44 189 VAL A O 1
ATOM 1489 N N . VAL A 1 190 ? 27.985 -1.442 -6.496 1.00 83.50 190 VAL A N 1
ATOM 1490 C CA . VAL A 1 190 ? 27.309 -0.682 -7.555 1.00 83.50 190 VAL A CA 1
ATOM 1491 C C . VAL A 1 190 ? 26.190 0.172 -6.963 1.00 83.50 190 VAL A C 1
ATOM 1493 O O . VAL A 1 190 ? 25.436 -0.286 -6.105 1.00 83.50 190 VAL A O 1
ATOM 1496 N N . GLY A 1 191 ? 26.113 1.434 -7.387 1.00 81.19 191 GLY A N 1
ATOM 1497 C CA . GLY A 1 191 ? 25.080 2.378 -6.961 1.00 81.19 191 GLY A CA 1
ATOM 1498 C C . GLY A 1 191 ? 23.990 2.560 -8.017 1.00 81.19 191 GLY A C 1
ATOM 1499 O O . GLY A 1 191 ? 24.116 2.103 -9.155 1.00 81.19 191 GLY A O 1
ATOM 1500 N N . GLU A 1 192 ? 22.920 3.273 -7.657 1.00 80.94 192 GLU A N 1
ATOM 1501 C CA . GLU A 1 192 ? 21.907 3.687 -8.632 1.00 80.94 192 GLU A CA 1
ATOM 1502 C C . GLU A 1 192 ? 22.547 4.587 -9.705 1.00 80.94 192 GLU A C 1
ATOM 1504 O O . GLU A 1 192 ? 23.188 5.592 -9.398 1.00 80.94 192 GLU A O 1
ATOM 1509 N N . GLY A 1 193 ? 22.383 4.213 -10.977 1.00 81.19 193 GLY A N 1
ATOM 1510 C CA . GLY A 1 193 ? 22.918 4.963 -12.118 1.00 81.19 193 GLY A CA 1
ATOM 1511 C C . GLY A 1 193 ? 24.348 4.602 -12.532 1.00 81.19 193 GLY A C 1
ATOM 1512 O O . GLY A 1 193 ? 24.866 5.200 -13.473 1.00 81.19 193 GLY A O 1
ATOM 1513 N N . THR A 1 194 ? 24.994 3.627 -11.887 1.00 84.25 194 THR A N 1
ATOM 1514 C CA . THR A 1 194 ? 26.287 3.115 -12.357 1.00 84.25 194 THR A CA 1
ATOM 1515 C C . THR A 1 194 ? 26.113 2.334 -13.663 1.00 84.25 194 THR A C 1
ATOM 1517 O O . THR A 1 194 ? 25.344 1.377 -13.738 1.00 84.25 194 THR A O 1
ATOM 1520 N N . GLU A 1 195 ? 26.855 2.716 -14.702 1.00 84.19 195 GLU A N 1
ATOM 1521 C CA . GLU A 1 195 ? 26.904 1.968 -15.960 1.00 84.19 195 GLU A CA 1
ATOM 1522 C C . GLU A 1 195 ? 27.674 0.655 -15.771 1.00 84.19 195 GLU A C 1
ATOM 1524 O O . GLU A 1 195 ? 28.894 0.661 -15.606 1.00 84.19 195 GLU A O 1
ATOM 1529 N N . LEU A 1 196 ? 26.966 -0.476 -15.808 1.00 86.44 196 LEU A N 1
ATOM 1530 C CA . LEU A 1 196 ? 27.574 -1.799 -15.627 1.00 86.44 196 LEU A CA 1
ATOM 1531 C C . LEU A 1 196 ? 28.226 -2.320 -16.915 1.00 86.44 196 LEU A C 1
ATOM 1533 O O . LEU A 1 196 ? 29.314 -2.897 -16.881 1.00 86.44 196 LEU A O 1
ATOM 1537 N N . ALA A 1 197 ? 27.548 -2.133 -18.049 1.00 86.88 197 ALA A N 1
ATOM 1538 C CA . ALA A 1 197 ? 27.990 -2.581 -19.363 1.00 86.88 197 ALA A CA 1
ATOM 1539 C C . ALA A 1 197 ? 27.228 -1.858 -20.483 1.00 86.88 197 ALA A C 1
ATOM 1541 O O . ALA A 1 197 ? 26.135 -1.330 -20.270 1.00 86.88 197 ALA A O 1
ATOM 1542 N N . THR A 1 198 ? 27.777 -1.889 -21.695 1.00 89.69 198 THR A N 1
ATOM 1543 C CA . THR A 1 198 ? 27.128 -1.352 -22.896 1.00 89.69 198 THR A CA 1
ATOM 1544 C C . THR A 1 198 ? 26.599 -2.493 -23.753 1.00 89.69 198 THR A C 1
ATOM 1546 O O . THR A 1 198 ? 27.368 -3.267 -24.313 1.00 89.69 198 THR A O 1
ATOM 1549 N N . LEU A 1 199 ? 25.282 -2.605 -23.898 1.00 90.19 199 LEU A N 1
ATOM 1550 C CA . LEU A 1 199 ? 24.672 -3.582 -24.799 1.00 90.19 199 LEU A CA 1
ATOM 1551 C C . LEU A 1 199 ? 24.488 -2.971 -26.193 1.00 90.19 199 LEU A C 1
ATOM 1553 O O . LEU A 1 199 ? 23.903 -1.897 -26.323 1.00 90.19 199 LEU A O 1
ATOM 1557 N N . VAL A 1 200 ? 24.976 -3.649 -27.234 1.00 89.75 200 VAL A N 1
ATOM 1558 C CA . VAL A 1 200 ? 24.921 -3.167 -28.623 1.00 89.75 200 VAL A CA 1
ATOM 1559 C C . VAL A 1 200 ? 24.293 -4.214 -29.537 1.00 89.75 200 VAL A C 1
ATOM 1561 O O . VAL A 1 200 ? 24.709 -5.369 -29.537 1.00 89.75 200 VAL A O 1
ATOM 1564 N N . ASP A 1 201 ? 23.315 -3.798 -30.343 1.00 91.38 201 ASP A N 1
ATOM 1565 C CA . ASP A 1 201 ? 22.758 -4.598 -31.438 1.00 91.38 201 ASP A CA 1
ATOM 1566 C C . ASP A 1 201 ? 23.444 -4.193 -32.749 1.00 91.38 201 ASP A C 1
ATOM 1568 O O . ASP A 1 201 ? 23.313 -3.058 -33.213 1.00 91.38 201 ASP A O 1
ATOM 1572 N N . ASP A 1 202 ? 24.206 -5.116 -33.333 1.00 85.88 202 ASP A N 1
ATOM 1573 C CA . ASP A 1 202 ? 24.905 -4.940 -34.605 1.00 85.88 202 ASP A CA 1
ATOM 1574 C C . ASP A 1 202 ? 24.136 -5.520 -35.807 1.00 85.88 202 ASP A C 1
ATOM 1576 O O . ASP A 1 202 ? 24.632 -5.482 -36.934 1.00 85.88 202 ASP A O 1
ATOM 1580 N N . SER A 1 203 ? 22.896 -5.986 -35.612 1.00 86.06 203 SER A N 1
ATOM 1581 C CA . SER A 1 203 ? 22.078 -6.603 -36.667 1.00 86.06 203 SER A CA 1
ATOM 1582 C C . SER A 1 203 ? 21.651 -5.619 -37.761 1.00 86.06 203 SER A C 1
ATOM 1584 O O . SER A 1 203 ? 21.460 -6.007 -38.916 1.00 86.06 203 SER A O 1
ATOM 1586 N N . ARG A 1 204 ? 21.461 -4.33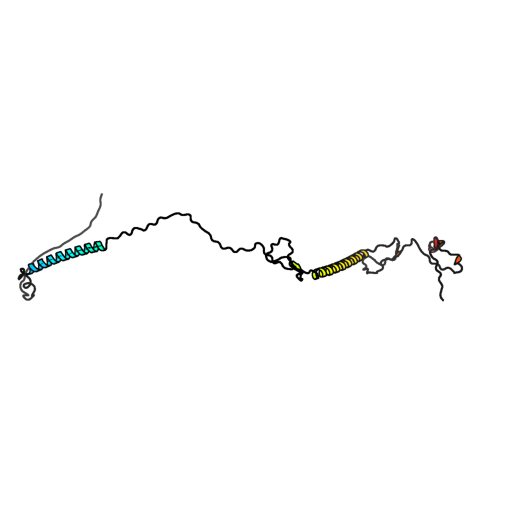7 -37.420 1.00 85.12 204 ARG A N 1
ATOM 1587 C CA . ARG A 1 204 ? 21.098 -3.272 -38.370 1.00 85.12 204 ARG A CA 1
ATOM 1588 C C . ARG A 1 204 ? 21.883 -2.005 -38.071 1.00 85.12 204 ARG A C 1
ATOM 1590 O O . ARG A 1 204 ? 21.639 -1.329 -37.078 1.00 85.12 204 ARG A O 1
ATOM 1597 N N . MET A 1 205 ? 22.786 -1.641 -38.975 1.00 85.81 205 MET A N 1
ATOM 1598 C CA . MET A 1 205 ? 23.630 -0.457 -38.828 1.00 85.81 205 MET A CA 1
ATOM 1599 C C . MET A 1 205 ? 23.160 0.674 -39.746 1.00 85.81 205 MET A C 1
ATOM 1601 O O . MET A 1 205 ? 22.790 0.448 -40.897 1.00 85.81 205 MET A O 1
ATOM 1605 N N . ARG A 1 206 ? 23.207 1.913 -39.247 1.00 89.25 206 ARG A N 1
ATOM 1606 C CA . ARG A 1 206 ? 22.943 3.123 -40.036 1.00 89.25 206 ARG A CA 1
ATOM 1607 C C . ARG A 1 206 ? 24.247 3.863 -40.302 1.00 89.25 206 ARG A C 1
ATOM 1609 O O . ARG A 1 206 ? 24.971 4.200 -39.369 1.00 89.25 206 ARG A O 1
ATOM 1616 N N . LEU A 1 207 ? 24.507 4.169 -41.568 1.00 87.81 207 LEU A N 1
ATOM 1617 C CA . LEU A 1 207 ? 25.653 4.964 -41.995 1.00 87.81 207 LEU A CA 1
ATOM 1618 C C . LEU A 1 207 ? 25.182 6.364 -42.402 1.00 87.81 207 LEU A C 1
ATOM 1620 O O . LEU A 1 207 ? 24.299 6.499 -43.247 1.00 87.81 207 LEU A O 1
ATOM 1624 N N . ARG A 1 208 ? 25.778 7.407 -41.817 1.00 90.00 208 ARG A N 1
ATOM 1625 C CA . ARG A 1 208 ? 25.550 8.801 -42.225 1.00 90.00 208 ARG A CA 1
ATOM 1626 C C . ARG A 1 208 ? 26.692 9.248 -43.127 1.00 90.00 208 ARG A C 1
ATOM 1628 O O . ARG A 1 208 ? 27.836 9.284 -42.686 1.00 90.00 208 ARG A O 1
ATOM 1635 N N . LEU A 1 209 ? 26.369 9.587 -44.371 1.00 87.19 209 LEU A N 1
ATOM 1636 C CA . LEU A 1 209 ? 27.309 10.113 -45.358 1.00 87.19 209 LEU A CA 1
ATOM 1637 C C . LEU A 1 209 ? 26.850 11.495 -45.815 1.00 87.19 209 LEU A C 1
ATOM 1639 O O . LEU A 1 209 ? 25.653 11.764 -45.892 1.00 87.19 209 LEU A O 1
ATOM 1643 N N . TYR A 1 210 ? 27.813 12.355 -46.130 1.00 88.56 210 TYR A N 1
ATOM 1644 C CA . TYR A 1 210 ? 27.555 13.687 -46.660 1.00 88.56 210 TYR A CA 1
ATOM 1645 C C . TYR A 1 210 ? 27.767 13.677 -48.171 1.00 88.56 210 TYR A C 1
ATOM 1647 O O . TYR A 1 210 ? 28.843 13.314 -48.644 1.00 88.56 210 TYR A O 1
ATOM 1655 N N . PHE A 1 211 ? 26.748 14.099 -48.915 1.00 86.00 211 PHE A N 1
ATOM 1656 C CA . PHE A 1 211 ? 26.797 14.242 -50.368 1.00 86.00 211 PHE A CA 1
ATOM 1657 C C . PHE A 1 211 ? 26.661 15.717 -50.760 1.00 86.00 211 PHE A C 1
ATOM 1659 O O . PHE A 1 211 ? 26.074 16.516 -50.030 1.00 86.00 211 PHE A O 1
ATOM 1666 N N . SER A 1 212 ? 27.234 16.086 -51.908 1.00 87.62 212 SER A N 1
ATOM 1667 C CA . SER A 1 212 ? 27.072 17.426 -52.486 1.00 87.62 212 SER A CA 1
ATOM 1668 C C . SER A 1 212 ? 25.641 17.634 -52.997 1.00 87.62 212 SER A C 1
ATOM 1670 O O . SER A 1 212 ? 25.038 16.694 -53.512 1.00 87.62 212 SER A O 1
ATOM 1672 N N . TYR A 1 213 ? 25.134 18.874 -52.938 1.00 82.19 213 TYR A N 1
ATOM 1673 C CA . TYR A 1 213 ? 23.812 19.263 -53.463 1.00 82.19 213 TYR A CA 1
ATOM 1674 C C . TYR A 1 213 ? 23.628 18.954 -54.954 1.00 82.19 213 TYR A C 1
ATOM 1676 O O . TYR A 1 213 ? 22.503 18.784 -55.405 1.00 82.19 213 TYR A O 1
ATOM 1684 N N . GLY A 1 214 ? 24.715 18.840 -55.723 1.00 82.94 214 GLY A N 1
ATOM 1685 C CA . GLY A 1 214 ? 24.632 18.461 -57.137 1.00 82.94 214 GLY A CA 1
ATOM 1686 C C . GLY A 1 214 ? 24.008 17.081 -57.377 1.00 82.94 214 GLY A C 1
ATOM 1687 O O . GLY A 1 214 ? 23.495 16.842 -58.459 1.00 82.94 214 GLY A O 1
ATOM 1688 N N . TYR A 1 215 ? 24.007 16.203 -56.369 1.00 84.38 215 TYR A N 1
ATOM 1689 C CA . TYR A 1 215 ? 23.425 14.859 -56.442 1.00 84.38 215 TYR A CA 1
ATOM 1690 C C . TYR A 1 215 ? 22.036 14.770 -55.789 1.00 84.38 215 TYR A C 1
ATOM 1692 O O . TYR A 1 215 ? 21.537 13.673 -55.542 1.00 84.38 215 TYR A O 1
ATOM 1700 N N . GLU A 1 216 ? 21.414 15.910 -55.469 1.00 80.75 216 GLU A N 1
ATOM 1701 C CA . GLU A 1 216 ? 20.123 15.963 -54.776 1.00 80.75 216 GLU A CA 1
ATOM 1702 C C . GLU A 1 216 ? 19.014 15.227 -55.545 1.00 80.75 216 GLU A C 1
ATOM 1704 O O . GLU A 1 216 ? 18.253 14.471 -54.945 1.00 80.75 216 GLU A O 1
ATOM 1709 N N . ASP A 1 217 ? 18.967 15.383 -56.869 1.00 84.06 217 ASP A N 1
ATOM 1710 C CA . ASP A 1 217 ? 17.949 14.748 -57.717 1.00 84.06 217 ASP A CA 1
ATOM 1711 C C . ASP A 1 217 ? 18.247 13.267 -58.031 1.00 84.06 217 ASP A C 1
ATOM 1713 O O . ASP A 1 217 ? 17.365 12.529 -58.496 1.00 84.06 217 ASP A O 1
ATOM 1717 N N . GLU A 1 218 ? 19.480 12.825 -57.763 1.00 85.62 218 GLU A N 1
ATOM 1718 C CA . GLU A 1 218 ? 19.985 11.481 -58.065 1.00 85.62 218 GLU A CA 1
ATOM 1719 C C . GLU A 1 218 ? 19.814 10.491 -56.902 1.00 85.62 218 GLU A C 1
ATOM 1721 O O . GLU A 1 218 ? 19.751 9.281 -57.137 1.00 85.62 218 GLU A O 1
ATOM 1726 N N . ILE A 1 219 ? 19.712 10.981 -55.659 1.00 87.56 219 ILE A N 1
ATOM 1727 C CA . ILE A 1 219 ? 19.610 10.150 -54.451 1.00 87.56 219 ILE A CA 1
ATOM 1728 C C . ILE A 1 219 ? 18.184 10.193 -53.900 1.00 87.56 219 ILE A C 1
ATOM 1730 O O . ILE A 1 219 ? 17.683 11.244 -53.505 1.00 87.56 219 ILE A O 1
ATOM 1734 N N . ARG A 1 220 ? 17.526 9.030 -53.812 1.00 89.12 220 ARG A N 1
ATOM 1735 C CA . ARG A 1 220 ? 16.143 8.909 -53.311 1.00 89.12 220 ARG A CA 1
ATOM 1736 C C . ARG A 1 220 ? 16.028 7.936 -52.142 1.00 89.12 220 ARG A C 1
ATOM 1738 O O . ARG A 1 220 ? 16.760 6.953 -52.056 1.00 89.12 220 ARG A O 1
ATOM 1745 N N . VAL A 1 221 ? 15.065 8.190 -51.253 1.00 91.75 221 VAL A N 1
ATOM 1746 C CA . VAL A 1 221 ? 14.713 7.268 -50.158 1.00 91.75 221 VAL A CA 1
ATOM 1747 C C . VAL A 1 221 ? 14.265 5.925 -50.745 1.00 91.75 221 VAL A C 1
ATOM 1749 O O . VAL A 1 221 ? 13.514 5.884 -51.717 1.00 91.75 221 VAL A O 1
ATOM 1752 N N . GLY A 1 222 ? 14.757 4.824 -50.179 1.00 91.00 222 GLY A N 1
ATOM 1753 C CA . GLY A 1 222 ? 14.511 3.458 -50.650 1.00 91.00 222 GLY A CA 1
ATOM 1754 C C . GLY A 1 222 ? 15.452 2.971 -51.758 1.00 91.00 222 GLY A C 1
ATOM 1755 O O . GLY A 1 222 ? 15.423 1.790 -52.103 1.00 91.00 222 GLY A O 1
ATOM 1756 N N . GLN A 1 223 ? 16.320 3.828 -52.303 1.00 90.88 223 GLN A N 1
ATOM 1757 C CA . GLN A 1 223 ? 17.302 3.418 -53.309 1.00 90.88 223 GLN A CA 1
ATOM 1758 C C . GLN A 1 223 ? 18.314 2.432 -52.715 1.00 90.88 223 GLN A C 1
ATOM 1760 O O . GLN A 1 223 ? 18.820 2.643 -51.610 1.00 90.88 223 GLN A O 1
ATOM 1765 N N . LYS A 1 224 ? 18.616 1.356 -53.453 1.00 92.06 224 LYS A N 1
ATOM 1766 C CA . LYS A 1 224 ? 19.645 0.384 -53.063 1.00 92.06 224 LYS A CA 1
ATOM 1767 C C . LYS A 1 224 ? 21.035 1.002 -53.199 1.00 92.06 224 LYS A C 1
ATOM 1769 O O . LYS A 1 224 ? 21.355 1.600 -54.223 1.00 92.06 224 LYS A O 1
ATOM 1774 N N . ALA A 1 225 ? 21.868 0.795 -52.191 1.00 89.25 225 ALA A N 1
ATOM 1775 C CA . ALA A 1 225 ? 23.259 1.210 -52.152 1.00 89.25 225 ALA A CA 1
ATOM 1776 C C . ALA A 1 225 ? 24.141 0.010 -51.800 1.00 89.25 225 ALA A C 1
ATOM 1778 O O . ALA A 1 225 ? 23.758 -0.846 -51.006 1.00 89.25 225 ALA A O 1
ATOM 1779 N N . ARG A 1 226 ? 25.338 -0.047 -52.383 1.00 91.62 226 ARG A N 1
ATOM 1780 C CA . ARG A 1 226 ? 26.369 -1.017 -52.004 1.00 91.62 226 ARG A CA 1
ATOM 1781 C C . ARG A 1 226 ? 27.446 -0.285 -51.228 1.00 91.62 226 ARG A C 1
ATOM 1783 O O . ARG A 1 226 ? 28.053 0.645 -51.754 1.00 91.62 226 ARG A O 1
ATOM 1790 N N . VAL A 1 227 ? 27.670 -0.699 -49.990 1.00 89.56 227 VAL A N 1
ATOM 1791 C CA . VAL A 1 227 ? 28.668 -0.112 -49.100 1.00 89.56 227 VAL A CA 1
ATOM 1792 C C . VAL A 1 227 ? 29.849 -1.066 -49.023 1.00 89.56 227 VAL A C 1
ATOM 1794 O O . VAL A 1 227 ? 29.709 -2.195 -48.563 1.00 89.56 227 VAL A O 1
ATOM 1797 N N . SER A 1 228 ? 31.012 -0.615 -49.489 1.00 91.06 228 SER A N 1
ATOM 1798 C CA . SER A 1 228 ? 32.262 -1.367 -49.368 1.00 91.06 228 SER A CA 1
ATOM 1799 C C . SER A 1 228 ? 32.926 -1.037 -48.035 1.00 91.06 228 SER A C 1
ATOM 1801 O O . SER A 1 228 ? 33.149 0.136 -47.743 1.00 91.06 228 SER A O 1
ATOM 1803 N N . ILE A 1 229 ? 33.271 -2.057 -47.251 1.00 89.81 229 ILE A N 1
ATOM 1804 C CA . ILE A 1 229 ? 33.959 -1.936 -45.961 1.00 89.81 229 ILE A CA 1
ATOM 1805 C C . ILE A 1 229 ? 35.383 -2.480 -46.146 1.00 89.81 229 ILE A C 1
ATOM 1807 O O . ILE A 1 229 ? 35.585 -3.696 -46.099 1.00 89.81 229 ILE A O 1
ATOM 1811 N N . PRO A 1 230 ? 36.389 -1.609 -46.363 1.00 89.38 230 PRO A N 1
ATOM 1812 C CA . PRO A 1 230 ? 37.745 -2.049 -46.700 1.00 89.38 230 PRO A CA 1
ATOM 1813 C C . PRO A 1 230 ? 38.387 -2.918 -45.615 1.00 89.38 230 PRO A C 1
ATOM 1815 O O . PRO A 1 230 ? 39.100 -3.863 -45.930 1.00 89.38 230 PRO A O 1
ATOM 1818 N N . ALA A 1 231 ? 38.095 -2.637 -44.340 1.00 88.31 231 ALA A N 1
ATOM 1819 C CA . ALA A 1 231 ? 38.668 -3.359 -43.203 1.00 88.31 231 ALA A CA 1
ATOM 1820 C C . ALA A 1 231 ? 38.303 -4.853 -43.180 1.00 88.31 231 ALA A C 1
ATOM 1822 O O . ALA A 1 231 ? 39.087 -5.666 -42.702 1.00 88.31 231 ALA A O 1
ATOM 1823 N N . THR A 1 232 ? 37.130 -5.219 -43.702 1.00 90.12 232 THR A N 1
ATOM 1824 C CA . THR A 1 232 ? 36.652 -6.610 -43.758 1.00 90.12 232 THR A CA 1
ATOM 1825 C C . THR A 1 232 ? 36.613 -7.162 -45.181 1.00 90.12 232 THR A C 1
ATOM 1827 O O . THR A 1 232 ? 36.170 -8.290 -45.375 1.00 90.12 232 THR A O 1
ATOM 1830 N N . MET A 1 233 ? 37.052 -6.378 -46.178 1.00 90.50 233 MET A N 1
ATOM 1831 C CA . MET A 1 233 ? 36.949 -6.698 -47.609 1.00 90.50 233 MET A CA 1
ATOM 1832 C C . MET A 1 233 ? 35.529 -7.130 -48.027 1.00 90.50 233 MET A C 1
ATOM 1834 O O . MET A 1 233 ? 35.359 -7.955 -48.923 1.00 90.50 233 MET A O 1
ATOM 1838 N N . SER A 1 234 ? 34.500 -6.585 -47.369 1.00 89.88 234 SER A N 1
ATOM 1839 C CA . SER A 1 234 ? 33.100 -6.968 -47.583 1.00 89.88 234 SER A CA 1
ATOM 1840 C C . SER A 1 234 ? 32.308 -5.857 -48.267 1.00 89.88 234 SER A C 1
ATOM 1842 O O . SER A 1 234 ? 32.588 -4.669 -48.094 1.00 89.88 234 SER A O 1
ATOM 1844 N N . VAL A 1 235 ? 31.307 -6.250 -49.056 1.00 90.69 235 VAL A N 1
ATOM 1845 C CA . VAL A 1 235 ? 30.330 -5.333 -49.647 1.00 90.69 235 VAL A CA 1
ATOM 1846 C C . VAL A 1 235 ? 28.966 -5.681 -49.079 1.00 90.69 235 VAL A C 1
ATOM 1848 O O . VAL A 1 235 ? 28.484 -6.797 -49.260 1.00 90.69 235 VAL A O 1
ATOM 1851 N N . VAL A 1 236 ? 28.355 -4.724 -48.389 1.00 90.31 236 VAL A N 1
ATOM 1852 C CA . VAL A 1 236 ? 27.035 -4.877 -47.778 1.00 90.31 236 VAL A CA 1
ATOM 1853 C C . VAL A 1 236 ? 26.027 -4.084 -48.595 1.00 90.31 236 VAL A C 1
ATOM 1855 O O . VAL A 1 236 ? 26.249 -2.916 -48.922 1.00 90.31 236 VAL A O 1
ATOM 1858 N N . GLU A 1 237 ? 24.917 -4.723 -48.948 1.00 91.12 237 GLU A N 1
ATOM 1859 C CA . GLU A 1 237 ? 23.795 -4.033 -49.574 1.00 91.12 237 GLU A CA 1
ATOM 1860 C C . GLU A 1 237 ? 22.943 -3.349 -48.502 1.00 91.12 237 GLU A C 1
ATOM 1862 O O . GLU A 1 237 ? 22.599 -3.944 -47.483 1.00 91.12 237 GLU A O 1
ATOM 1867 N N . GLY A 1 238 ? 22.595 -2.090 -48.741 1.00 90.25 238 GLY A N 1
ATOM 1868 C CA . GLY A 1 238 ? 21.709 -1.305 -47.893 1.00 90.25 238 GLY A CA 1
ATOM 1869 C C . GLY A 1 238 ? 20.724 -0.497 -48.726 1.00 90.25 238 GLY A C 1
ATOM 1870 O O . GLY A 1 238 ? 20.773 -0.489 -49.957 1.00 90.25 238 GLY A O 1
ATOM 1871 N N . SER A 1 239 ? 19.826 0.208 -48.052 1.00 92.25 239 SER A N 1
ATOM 1872 C CA . SER A 1 239 ? 18.890 1.140 -48.677 1.00 92.25 239 SER A CA 1
ATOM 1873 C C . SER A 1 239 ? 18.960 2.504 -48.004 1.00 92.25 239 SER A C 1
ATOM 1875 O O . SER A 1 239 ? 19.242 2.598 -46.809 1.00 92.25 239 SER A O 1
ATOM 1877 N N . VAL A 1 240 ? 18.670 3.564 -48.754 1.00 92.06 240 VAL A N 1
ATOM 1878 C CA . VAL A 1 240 ? 18.574 4.922 -48.202 1.00 92.06 240 VAL A CA 1
ATOM 1879 C C . VAL A 1 240 ? 17.346 5.019 -47.288 1.00 92.06 240 VAL A C 1
ATOM 1881 O O . VAL A 1 240 ? 16.221 4.923 -47.769 1.00 92.06 240 VAL A O 1
ATOM 1884 N N . ASP A 1 241 ? 17.563 5.211 -45.984 1.00 91.38 241 ASP A N 1
ATOM 1885 C CA . ASP A 1 241 ? 16.496 5.330 -44.970 1.00 91.38 241 ASP A CA 1
ATOM 1886 C C . ASP A 1 241 ? 15.917 6.756 -44.923 1.00 91.38 241 ASP A C 1
ATOM 1888 O O . ASP A 1 241 ? 14.713 6.968 -45.033 1.00 91.38 241 ASP A O 1
ATOM 1892 N N . LYS A 1 242 ? 16.790 7.768 -44.819 1.00 90.56 242 LYS A N 1
ATOM 1893 C CA . LYS A 1 242 ? 16.395 9.176 -44.677 1.00 90.56 242 LYS A CA 1
ATOM 1894 C C . LYS A 1 242 ? 17.414 10.108 -45.335 1.00 90.56 242 LYS A C 1
ATOM 1896 O O . LYS A 1 242 ? 18.613 9.850 -45.268 1.00 90.56 242 LYS A O 1
ATOM 1901 N N . ILE A 1 243 ? 16.932 11.199 -45.933 1.00 89.00 243 ILE A N 1
ATOM 1902 C CA . ILE A 1 243 ? 17.753 12.263 -46.529 1.00 89.00 243 ILE A CA 1
ATOM 1903 C C . ILE A 1 243 ? 17.495 13.559 -45.755 1.00 89.00 243 ILE A C 1
ATOM 1905 O O . ILE A 1 243 ? 16.345 13.965 -45.589 1.00 89.00 243 ILE A O 1
ATOM 1909 N N . GLU A 1 244 ? 18.559 14.205 -45.278 1.00 87.88 244 GLU A N 1
ATOM 1910 C CA . GLU A 1 244 ? 18.494 15.479 -44.556 1.00 87.88 244 GLU A CA 1
ATOM 1911 C C . GLU A 1 244 ? 19.367 16.526 -45.256 1.00 87.88 244 GLU A C 1
ATOM 1913 O O . GLU A 1 244 ? 20.540 16.281 -45.542 1.00 87.88 244 GLU A O 1
ATOM 1918 N N . LYS A 1 245 ? 18.803 17.710 -45.529 1.00 84.56 245 LYS A N 1
ATOM 1919 C CA . LYS A 1 245 ? 19.550 18.830 -46.116 1.00 84.56 245 LYS A CA 1
ATOM 1920 C C . LYS A 1 245 ? 20.271 19.595 -45.016 1.00 84.56 245 LYS A C 1
ATOM 1922 O O . LYS A 1 245 ? 19.636 20.256 -44.196 1.00 84.56 245 LYS A O 1
ATOM 1927 N N . VAL A 1 246 ? 21.598 19.533 -45.012 1.00 81.44 246 VAL A N 1
ATOM 1928 C CA . VAL A 1 246 ? 22.417 20.239 -44.022 1.00 81.44 246 VAL A CA 1
ATOM 1929 C C . VAL A 1 246 ? 22.931 21.540 -44.640 1.00 81.44 246 VAL A C 1
ATOM 1931 O O . VAL A 1 246 ? 23.827 21.531 -45.487 1.00 81.44 246 VAL A O 1
ATOM 1934 N N . ARG A 1 247 ? 22.365 22.686 -44.242 1.00 73.94 247 ARG A N 1
ATOM 1935 C CA . ARG A 1 247 ? 22.897 24.001 -44.632 1.00 73.94 247 ARG A CA 1
ATOM 1936 C C . ARG A 1 247 ? 24.031 24.362 -43.680 1.00 73.94 247 ARG A C 1
ATOM 1938 O O . ARG A 1 247 ? 23.783 24.656 -42.514 1.00 73.94 247 ARG A O 1
ATOM 1945 N N . ARG A 1 248 ? 25.273 24.356 -44.168 1.00 63.88 248 ARG A N 1
ATOM 1946 C CA . ARG A 1 248 ? 26.400 24.896 -43.401 1.00 63.88 248 ARG A CA 1
ATOM 1947 C C . ARG A 1 248 ? 26.233 26.414 -43.328 1.00 63.88 248 ARG A C 1
ATOM 1949 O O . ARG A 1 248 ? 26.427 27.102 -44.325 1.00 63.88 248 ARG A O 1
ATOM 1956 N N . VAL A 1 249 ? 25.805 26.920 -42.173 1.00 56.38 249 VAL A N 1
ATOM 1957 C CA . VAL A 1 249 ? 25.849 28.356 -41.878 1.00 56.38 249 VAL A CA 1
ATOM 1958 C C . VAL A 1 249 ? 27.317 28.686 -41.625 1.00 56.38 249 VAL A C 1
ATOM 1960 O O . VAL A 1 249 ? 27.950 28.037 -40.793 1.00 56.38 249 VAL A O 1
ATOM 1963 N N . THR A 1 250 ? 27.866 29.601 -42.414 1.00 52.44 250 THR A N 1
ATOM 1964 C CA . THR A 1 250 ? 29.193 30.187 -42.189 1.00 52.44 250 THR A CA 1
ATOM 1965 C C . THR A 1 250 ? 28.982 31.637 -41.803 1.00 52.44 250 THR A C 1
ATOM 1967 O O . THR A 1 250 ? 27.998 32.213 -42.324 1.00 52.44 250 THR A O 1
#